Protein AF-A0AAJ2U8U7-F1 (afdb_monomer)

pLDDT: mean 81.34, std 19.99, range [33.59, 98.0]

Sequence (273 aa):
MPSSRASSRRVAPRRAGSPGAAGDEPDFPAWLAGLSDDALVRVCESRPDVATPPPASVDVLASRLRLPASTARALGTLTWPELVVLATAAAVGADSGAVPLGAVSGRLGVDDDEPVFHAALARLRDLTLLWGGGDHVRMAPVTAVAVRSAPVVAPHPGEPAGADLDVAWGGLSAPAVGVLEAIARGRTPVGALGAGASEPVRAAATELAGSGLAEVTGGDDGEVVVPRAHALDRARHGARDEGSSLLHAPAWAAPRAGAAAGGREASSGQWRG

Structure (mmCIF, N/CA/C/O backbone):
data_AF-A0AAJ2U8U7-F1
#
_entry.id   AF-A0AAJ2U8U7-F1
#
loop_
_atom_site.group_PDB
_atom_site.id
_atom_site.type_symbol
_atom_site.label_atom_id
_atom_site.label_alt_id
_atom_site.label_comp_id
_atom_site.label_asym_id
_atom_site.label_entity_id
_atom_site.label_seq_id
_atom_site.pdbx_PDB_ins_code
_atom_site.Cartn_x
_atom_site.Cartn_y
_atom_site.Cartn_z
_atom_site.occupancy
_atom_site.B_iso_or_equiv
_atom_site.auth_seq_id
_atom_site.auth_comp_id
_atom_site.auth_asym_id
_atom_site.auth_atom_id
_atom_site.pdbx_PDB_model_num
ATOM 1 N N . MET A 1 1 ? -86.950 -7.012 21.901 1.00 41.16 1 MET A N 1
ATOM 2 C CA . MET A 1 1 ? -86.318 -7.555 20.678 1.00 41.16 1 MET A CA 1
ATOM 3 C C . MET A 1 1 ? -85.288 -6.537 20.205 1.00 41.16 1 MET A C 1
ATOM 5 O O . MET A 1 1 ? -85.642 -5.365 20.165 1.00 41.16 1 MET A O 1
ATOM 9 N N . PRO A 1 2 ? -84.010 -6.919 20.047 1.00 42.06 2 PRO A N 1
ATOM 10 C CA . PRO A 1 2 ? -82.892 -5.990 20.202 1.00 42.06 2 PRO A CA 1
ATOM 11 C C . PRO A 1 2 ? -82.555 -5.205 18.927 1.00 42.06 2 PRO A C 1
ATOM 13 O O . PRO A 1 2 ? -82.559 -5.745 17.824 1.00 42.06 2 PRO A O 1
ATOM 16 N N . SER A 1 3 ? -82.212 -3.930 19.131 1.00 37.09 3 SER A N 1
ATOM 17 C CA . SER A 1 3 ? -81.638 -3.014 18.145 1.00 37.09 3 SER A CA 1
ATOM 18 C C . SER A 1 3 ? -80.238 -3.446 17.715 1.00 37.09 3 SER A C 1
ATOM 20 O O . SER A 1 3 ? -79.353 -3.661 18.543 1.00 37.09 3 SER A O 1
ATOM 22 N N . SER A 1 4 ? -80.032 -3.484 16.402 1.00 38.50 4 SER A N 1
ATOM 23 C CA . SER A 1 4 ? -78.737 -3.670 15.755 1.00 38.50 4 SER A CA 1
ATOM 24 C C . SER A 1 4 ? -77.897 -2.391 15.873 1.00 38.50 4 SER A C 1
ATOM 26 O O . SER A 1 4 ? -78.300 -1.331 15.393 1.00 38.50 4 SER A O 1
ATOM 28 N N . ARG A 1 5 ? -76.728 -2.470 16.520 1.00 42.19 5 ARG A N 1
ATOM 29 C CA . ARG A 1 5 ? -75.664 -1.458 16.431 1.00 42.19 5 ARG A CA 1
ATOM 30 C C . ARG A 1 5 ? -74.488 -2.067 15.677 1.00 42.19 5 ARG A C 1
ATOM 32 O O . ARG A 1 5 ? -73.899 -3.049 16.119 1.00 42.19 5 ARG A O 1
ATOM 39 N N . ALA A 1 6 ? -74.166 -1.461 14.540 1.00 44.50 6 ALA A N 1
ATOM 40 C CA . ALA A 1 6 ? -72.996 -1.767 13.737 1.00 44.50 6 ALA A CA 1
ATOM 41 C C . ALA A 1 6 ? -71.709 -1.446 14.519 1.00 44.50 6 ALA A C 1
ATOM 43 O O . ALA A 1 6 ? -71.478 -0.302 14.911 1.00 44.50 6 ALA A O 1
ATOM 44 N N . SER A 1 7 ? -70.871 -2.461 14.737 1.00 41.66 7 SER A N 1
ATOM 45 C CA . SER A 1 7 ? -69.516 -2.309 15.273 1.00 41.66 7 SER A CA 1
ATOM 46 C C . SER A 1 7 ? -68.534 -2.089 14.127 1.00 41.66 7 SER A C 1
ATOM 48 O O . SER A 1 7 ? -68.117 -3.030 13.453 1.00 41.66 7 SER A O 1
ATOM 50 N N . SER A 1 8 ? -68.138 -0.837 13.924 1.00 40.91 8 SER A N 1
ATOM 51 C CA . SER A 1 8 ? -67.040 -0.464 13.035 1.00 40.91 8 SER A CA 1
ATOM 52 C C . SER A 1 8 ? -65.709 -0.926 13.641 1.00 40.91 8 SER A C 1
ATOM 54 O O . SER A 1 8 ? -65.181 -0.300 14.561 1.00 40.91 8 SER A O 1
ATOM 56 N N . ARG A 1 9 ? -65.145 -2.031 13.134 1.00 44.38 9 ARG A N 1
ATOM 57 C CA . ARG A 1 9 ? -63.763 -2.442 13.437 1.00 44.38 9 ARG A CA 1
ATOM 58 C C . ARG A 1 9 ? -62.797 -1.452 12.790 1.00 44.38 9 ARG A C 1
ATOM 60 O O . ARG A 1 9 ? -62.593 -1.461 11.580 1.00 44.38 9 ARG A O 1
ATOM 67 N N . ARG A 1 10 ? -62.198 -0.597 13.614 1.00 41.62 10 ARG A N 1
ATOM 68 C CA . ARG A 1 10 ? -61.100 0.289 13.229 1.00 41.62 10 ARG A CA 1
ATOM 69 C C . ARG A 1 10 ? -59.841 -0.576 13.067 1.00 41.62 10 ARG A C 1
ATOM 71 O O . ARG A 1 10 ? -59.311 -1.083 14.051 1.00 41.62 10 ARG A O 1
ATOM 78 N N . VAL A 1 11 ? -59.412 -0.805 11.828 1.00 45.72 11 VAL A N 1
ATOM 79 C CA . VAL A 1 11 ? -58.135 -1.463 11.515 1.00 45.72 11 VAL A CA 1
ATOM 80 C C . VAL A 1 11 ? -57.019 -0.486 11.881 1.00 45.72 11 VAL A C 1
ATOM 82 O O . VAL A 1 11 ? -56.932 0.601 11.314 1.00 45.72 11 VAL A O 1
ATOM 85 N N . ALA A 1 12 ? -56.206 -0.843 12.874 1.00 47.97 12 ALA A N 1
ATOM 86 C CA . ALA A 1 12 ? -55.001 -0.095 13.206 1.00 47.97 12 ALA A CA 1
ATOM 87 C C . ALA A 1 12 ? -53.989 -0.218 12.052 1.00 47.97 12 ALA A C 1
ATOM 89 O O . ALA A 1 12 ? -53.862 -1.306 11.479 1.00 47.97 12 ALA A O 1
ATOM 90 N N . PRO A 1 13 ? -53.249 0.848 11.700 1.00 40.72 13 PRO A N 1
ATOM 91 C CA . PRO A 1 13 ? -52.176 0.717 10.732 1.00 40.72 13 PRO A CA 1
ATOM 92 C C . PRO A 1 13 ? -51.114 -0.228 11.303 1.00 40.72 13 PRO A C 1
ATOM 94 O O . PRO A 1 13 ? -50.634 -0.048 12.426 1.00 40.72 13 PRO A O 1
ATOM 97 N N . ARG A 1 14 ? -50.757 -1.254 10.523 1.00 39.59 14 ARG A N 1
ATOM 98 C CA . ARG A 1 14 ? -49.550 -2.054 10.748 1.00 39.59 14 ARG A CA 1
ATOM 99 C C . ARG A 1 14 ? -48.385 -1.078 10.889 1.00 39.59 14 ARG A C 1
ATOM 101 O O . ARG A 1 14 ? -48.116 -0.328 9.953 1.00 39.59 14 ARG A O 1
ATOM 108 N N . ARG A 1 15 ? -47.712 -1.079 12.046 1.00 37.38 15 ARG A N 1
ATOM 109 C CA . ARG A 1 15 ? -46.398 -0.443 12.178 1.00 37.38 15 ARG A CA 1
ATOM 110 C C . ARG A 1 15 ? -45.531 -0.998 11.053 1.00 37.38 15 ARG A C 1
ATOM 112 O O . ARG A 1 15 ? -45.281 -2.202 11.016 1.00 37.38 15 ARG A O 1
ATOM 119 N N . ALA A 1 16 ? -45.139 -0.125 10.130 1.00 42.09 16 ALA A N 1
ATOM 120 C CA . ALA A 1 16 ? -44.023 -0.389 9.247 1.00 42.09 16 ALA A CA 1
ATOM 121 C C . ALA A 1 16 ? -42.854 -0.814 10.141 1.00 42.09 16 ALA A C 1
ATOM 123 O O . ALA A 1 16 ? -42.562 -0.137 11.131 1.00 42.09 16 ALA A O 1
ATOM 124 N N . GLY A 1 17 ? -42.277 -1.981 9.853 1.00 34.31 17 GLY A N 1
ATOM 125 C CA . GLY A 1 17 ? -41.053 -2.415 10.507 1.00 34.31 17 GLY A CA 1
ATOM 126 C C . GLY A 1 17 ? -40.034 -1.292 10.396 1.00 34.31 17 GLY A C 1
ATOM 127 O O . GLY A 1 17 ? -39.900 -0.686 9.330 1.00 34.31 17 GLY A O 1
ATOM 128 N N . SER A 1 18 ? -39.389 -0.975 11.516 1.00 39.84 18 SER A N 1
ATOM 129 C CA . SER A 1 18 ? -38.278 -0.037 11.543 1.00 39.84 18 SER A CA 1
ATOM 130 C C . SER A 1 18 ? -37.305 -0.400 10.419 1.00 39.84 18 SER A C 1
ATOM 132 O O . SER A 1 18 ? -36.988 -1.585 1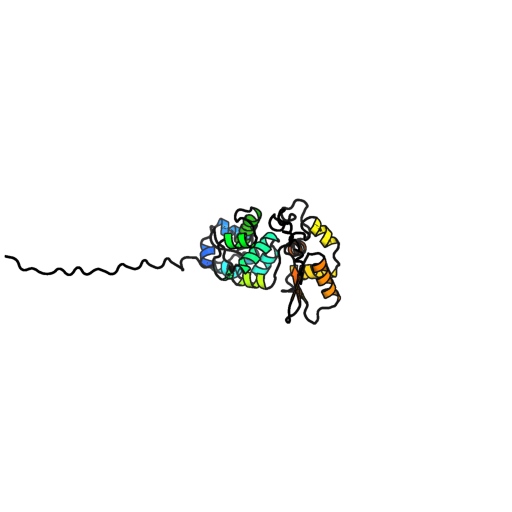0.278 1.00 39.84 18 SER A O 1
ATOM 134 N N . PRO A 1 19 ? -36.843 0.566 9.609 1.00 43.50 19 PRO A N 1
ATOM 135 C CA . PRO A 1 19 ? -35.742 0.302 8.701 1.00 43.50 19 PRO A CA 1
ATOM 136 C C . PRO A 1 19 ? -34.576 -0.196 9.559 1.00 43.50 19 PRO A C 1
ATOM 138 O O . PRO A 1 19 ? -34.196 0.464 10.528 1.00 43.50 19 PRO A O 1
ATOM 141 N N . GLY A 1 20 ? -34.090 -1.405 9.269 1.00 37.06 20 GLY A N 1
ATOM 142 C CA . GLY A 1 20 ? -32.914 -1.965 9.926 1.00 37.06 20 GLY A CA 1
ATOM 143 C C . GLY A 1 20 ? -31.772 -0.954 9.869 1.00 37.06 20 GLY A C 1
ATOM 144 O O . GLY A 1 20 ? -31.579 -0.292 8.849 1.00 37.06 20 GLY A O 1
ATOM 145 N N . ALA A 1 21 ? -31.093 -0.787 11.000 1.00 44.19 21 ALA A N 1
ATOM 146 C CA . ALA A 1 21 ? -30.094 0.236 11.249 1.00 44.19 21 ALA A CA 1
ATOM 147 C C . ALA A 1 21 ? -29.009 0.275 10.159 1.00 44.19 21 ALA A C 1
ATOM 149 O O . ALA A 1 21 ? -28.090 -0.534 10.145 1.00 44.19 21 ALA A O 1
ATOM 150 N N . ALA A 1 22 ? -29.064 1.289 9.301 1.00 42.19 22 ALA A N 1
ATOM 151 C CA . ALA A 1 22 ? -27.931 1.731 8.490 1.00 42.19 22 ALA A CA 1
ATOM 152 C C . ALA A 1 22 ? -26.947 2.591 9.323 1.00 42.19 22 ALA A C 1
ATOM 154 O O . ALA A 1 22 ? -26.365 3.540 8.807 1.00 42.19 22 ALA A O 1
ATOM 155 N N . GLY A 1 23 ? -26.816 2.320 10.630 1.00 47.16 23 GLY A N 1
ATOM 156 C CA . GLY A 1 23 ? -26.171 3.230 11.584 1.00 47.16 23 GLY A CA 1
ATOM 157 C C . GLY A 1 23 ? -25.549 2.585 12.823 1.00 47.16 23 GLY A C 1
ATOM 158 O O . GLY A 1 23 ? -25.313 3.306 13.782 1.00 47.16 23 GLY A O 1
ATOM 159 N N . ASP A 1 24 ? -25.297 1.273 12.819 1.00 57.50 24 ASP A N 1
ATOM 160 C CA . ASP A 1 24 ? -24.771 0.549 13.995 1.00 57.50 24 ASP A CA 1
ATOM 161 C C . ASP A 1 24 ? -23.303 0.118 13.851 1.00 57.50 24 ASP A C 1
ATOM 163 O O . ASP A 1 24 ? -22.769 -0.612 14.684 1.00 57.50 24 ASP A O 1
ATOM 167 N N . GLU A 1 25 ? -22.633 0.546 12.781 1.00 68.94 25 GLU A N 1
ATOM 168 C CA . GLU A 1 25 ? -21.239 0.178 12.562 1.00 68.94 25 GLU A CA 1
ATOM 169 C C . GLU A 1 25 ? -20.311 1.234 13.173 1.00 68.94 25 GLU A C 1
ATOM 171 O O . GLU A 1 25 ? -20.473 2.424 12.874 1.00 68.94 25 GLU A O 1
ATOM 176 N N . PRO A 1 26 ? -19.368 0.834 14.047 1.00 81.25 26 PRO A N 1
ATOM 177 C CA . PRO A 1 26 ? -18.567 1.779 14.808 1.00 81.25 26 PRO A CA 1
ATOM 178 C C . PRO A 1 26 ? -17.719 2.657 13.887 1.00 81.25 26 PRO A C 1
ATOM 180 O O . PRO A 1 26 ? -17.209 2.208 12.858 1.00 81.25 26 PRO A O 1
ATOM 183 N N . ASP A 1 27 ? -17.524 3.914 14.279 1.00 90.06 27 ASP A N 1
ATOM 184 C CA . ASP A 1 27 ? -16.468 4.730 13.694 1.00 90.06 27 ASP A CA 1
ATOM 185 C C . ASP A 1 27 ? -15.084 4.215 14.136 1.00 90.06 27 ASP A C 1
ATOM 187 O O . ASP A 1 27 ? -14.960 3.321 14.974 1.00 90.06 27 ASP A O 1
ATOM 191 N N . PHE A 1 28 ? -14.008 4.739 13.544 1.00 94.44 28 PHE A N 1
ATOM 192 C CA . PHE A 1 28 ? -12.669 4.204 13.806 1.00 94.44 28 PHE A CA 1
ATOM 193 C C . PHE A 1 28 ? -12.262 4.258 15.296 1.00 94.44 28 PHE A C 1
ATOM 195 O O . PHE A 1 28 ? -11.730 3.259 15.779 1.00 94.44 28 PHE A O 1
ATOM 202 N N . PRO A 1 29 ? -12.465 5.365 16.049 1.00 94.94 29 PRO A N 1
ATOM 203 C CA . PRO A 1 29 ? -12.200 5.377 17.490 1.00 94.94 29 PRO A CA 1
ATOM 204 C C . PRO A 1 29 ? -13.018 4.341 18.268 1.00 94.94 29 PRO A C 1
ATOM 206 O O . PRO A 1 29 ? -12.441 3.632 19.089 1.00 94.94 29 PRO A O 1
ATOM 209 N N . ALA A 1 30 ? -14.320 4.204 17.987 1.00 94.31 30 ALA A N 1
ATOM 210 C CA . ALA A 1 30 ? -15.163 3.214 18.653 1.00 94.31 30 ALA A CA 1
ATOM 211 C C . ALA A 1 30 ? -14.739 1.773 18.321 1.00 94.31 30 ALA A C 1
ATOM 213 O O . ALA A 1 30 ? -14.698 0.926 19.211 1.00 94.31 30 ALA A O 1
ATOM 214 N N . TRP A 1 31 ? -14.359 1.499 17.068 1.00 95.00 31 TRP A N 1
ATOM 215 C CA . TRP A 1 31 ? -13.807 0.204 16.658 1.00 95.00 31 TRP A CA 1
ATOM 216 C C . TRP A 1 31 ? -12.508 -0.103 17.405 1.00 95.00 31 TRP A C 1
ATOM 218 O O . TRP A 1 31 ? -12.352 -1.198 17.939 1.00 95.00 31 TRP A O 1
ATOM 228 N N . LEU A 1 32 ? -11.604 0.878 17.494 1.00 96.25 32 LEU A N 1
ATOM 229 C CA . LEU A 1 32 ? -10.332 0.724 18.194 1.00 96.25 32 LEU A CA 1
ATOM 230 C C . LEU A 1 32 ? -10.546 0.480 19.695 1.00 96.25 32 LEU A C 1
ATOM 232 O O . LEU A 1 32 ? -9.883 -0.371 20.274 1.00 96.25 32 LEU A O 1
ATOM 236 N N . ALA A 1 33 ? -11.498 1.183 20.315 1.00 95.94 33 ALA A N 1
ATOM 237 C CA . ALA A 1 33 ? -11.865 0.999 21.720 1.00 95.94 33 ALA A CA 1
ATOM 238 C C . ALA A 1 33 ? -12.535 -0.357 22.002 1.00 95.94 33 ALA A C 1
ATOM 240 O O . ALA A 1 33 ? -12.521 -0.814 23.141 1.00 95.94 33 ALA A O 1
ATOM 241 N N . GLY A 1 34 ? -13.118 -0.990 20.981 1.00 94.62 34 GLY A N 1
ATOM 242 C CA . GLY A 1 34 ? -13.703 -2.327 21.067 1.00 94.62 34 GLY A CA 1
ATOM 243 C C . GLY A 1 34 ? -12.704 -3.475 20.889 1.00 94.62 34 GLY A C 1
ATOM 244 O O . GLY A 1 34 ? -13.096 -4.635 21.026 1.00 94.62 34 GLY A O 1
ATOM 245 N N . LEU A 1 35 ? -11.437 -3.192 20.568 1.00 95.44 35 LEU A N 1
ATOM 246 C CA . LEU A 1 35 ? -10.397 -4.216 20.476 1.00 95.44 35 LEU A CA 1
ATOM 247 C C . LEU A 1 35 ? -10.041 -4.771 21.861 1.00 95.44 35 LEU A C 1
ATOM 249 O O . LEU A 1 35 ? -10.115 -4.070 22.866 1.00 95.44 35 LEU A O 1
ATOM 253 N N . SER A 1 36 ? -9.607 -6.033 21.909 1.00 95.62 36 SER A N 1
ATOM 254 C CA . SER A 1 36 ? -9.039 -6.601 23.134 1.00 95.62 36 SER A CA 1
ATOM 255 C C . SER A 1 36 ? -7.701 -5.946 23.485 1.00 95.62 36 SER A C 1
ATOM 257 O O . SER A 1 36 ? -6.995 -5.452 22.603 1.00 95.62 36 SER A O 1
ATOM 259 N N . ASP A 1 37 ? -7.306 -6.022 24.757 1.00 95.94 37 ASP A N 1
ATOM 260 C CA . ASP A 1 37 ? -6.008 -5.519 25.223 1.00 95.94 37 ASP A CA 1
ATOM 261 C C . ASP A 1 37 ? -4.845 -6.105 24.407 1.00 95.94 37 ASP A C 1
ATOM 263 O O . ASP A 1 37 ? -3.990 -5.361 23.932 1.00 95.94 37 ASP A O 1
ATOM 267 N N . ASP A 1 38 ? -4.861 -7.414 24.131 1.00 96.44 38 ASP A N 1
ATOM 268 C CA . ASP A 1 38 ? -3.847 -8.066 23.291 1.00 96.44 38 ASP A CA 1
ATOM 269 C C . ASP A 1 38 ? -3.805 -7.492 21.867 1.00 96.44 38 ASP A C 1
ATOM 271 O O . ASP A 1 38 ? -2.738 -7.373 21.265 1.00 96.44 38 ASP A O 1
ATOM 275 N N . ALA A 1 39 ? -4.962 -7.144 21.297 1.00 95.12 39 ALA A N 1
ATOM 276 C CA . ALA A 1 39 ? -5.025 -6.525 19.978 1.00 95.12 39 ALA A CA 1
ATOM 277 C C . ALA A 1 39 ? -4.492 -5.084 20.009 1.00 95.12 39 ALA A C 1
ATOM 279 O O . ALA A 1 39 ? -3.749 -4.695 19.110 1.00 95.12 39 ALA A O 1
ATOM 280 N N . LEU A 1 40 ? -4.791 -4.313 21.057 1.00 95.88 40 LEU A N 1
ATOM 281 C CA . LEU A 1 40 ? -4.234 -2.971 21.251 1.00 95.88 40 LEU A CA 1
ATOM 282 C C . LEU A 1 40 ? -2.714 -2.993 21.465 1.00 95.88 40 LEU A C 1
ATOM 284 O O . LEU A 1 40 ? -2.011 -2.125 20.940 1.00 95.88 40 LEU A O 1
ATOM 288 N N . VAL A 1 41 ? -2.196 -3.997 22.179 1.00 95.25 41 VAL A N 1
ATOM 289 C CA . VAL A 1 41 ? -0.753 -4.232 22.319 1.00 95.25 41 VAL A CA 1
ATOM 290 C C . VAL A 1 41 ? -0.131 -4.510 20.954 1.00 95.25 41 VAL A C 1
ATOM 292 O O . VAL A 1 41 ? 0.811 -3.813 20.582 1.00 95.25 41 VAL A O 1
ATOM 295 N N . ARG A 1 42 ? -0.704 -5.421 20.151 1.00 95.81 42 ARG A N 1
ATOM 296 C CA . ARG A 1 42 ? -0.209 -5.700 18.788 1.00 95.81 42 ARG A CA 1
ATOM 297 C C . ARG A 1 42 ? -0.198 -4.466 17.889 1.00 95.81 42 ARG A C 1
ATOM 299 O O . ARG A 1 42 ? 0.744 -4.290 17.114 1.00 95.81 42 ARG A O 1
ATOM 306 N N . VAL A 1 43 ? -1.204 -3.594 18.001 1.00 96.12 43 VAL A N 1
ATOM 307 C CA . VAL A 1 43 ? -1.226 -2.304 17.290 1.00 96.12 43 VAL A CA 1
ATOM 308 C C . VAL A 1 43 ? -0.056 -1.425 17.735 1.00 96.12 43 VAL A C 1
ATOM 310 O O . VAL A 1 43 ? 0.664 -0.899 16.888 1.00 96.12 43 VAL A O 1
ATOM 313 N N . CYS A 1 44 ? 0.176 -1.285 19.043 1.00 95.69 44 CYS A N 1
ATOM 314 C CA . CYS A 1 44 ? 1.284 -0.488 19.577 1.00 95.69 44 CYS A CA 1
ATOM 315 C C . CYS A 1 44 ? 2.662 -1.043 19.177 1.00 95.69 44 CYS A C 1
ATOM 317 O O . CYS A 1 44 ? 3.547 -0.266 18.820 1.00 95.69 44 CYS A O 1
ATOM 319 N N . GLU A 1 45 ? 2.838 -2.365 19.190 1.00 95.69 45 GLU A N 1
ATOM 320 C CA . GLU A 1 45 ? 4.070 -3.038 18.756 1.00 95.69 45 GLU A CA 1
ATOM 321 C C . GLU A 1 45 ? 4.305 -2.883 17.250 1.00 95.69 45 GLU A C 1
ATOM 323 O O . GLU A 1 45 ? 5.426 -2.631 16.808 1.00 95.69 45 GLU A O 1
ATOM 328 N N . SER A 1 46 ? 3.239 -2.977 16.451 1.00 96.44 46 SER A N 1
ATOM 329 C CA . SER A 1 46 ? 3.302 -2.808 14.997 1.00 96.44 46 SER A CA 1
ATOM 330 C C . SER A 1 46 ? 3.493 -1.352 14.570 1.00 96.44 46 SER A C 1
ATOM 332 O O . SER A 1 46 ? 3.989 -1.095 13.470 1.00 96.44 46 SER A O 1
ATOM 334 N N . ARG A 1 47 ? 3.092 -0.394 15.413 1.00 96.62 47 ARG A N 1
ATOM 335 C CA . ARG A 1 47 ? 3.146 1.054 15.160 1.00 96.62 47 ARG A CA 1
ATOM 336 C C . ARG A 1 47 ? 3.871 1.775 16.311 1.00 96.62 47 ARG A C 1
ATOM 338 O O . ARG A 1 47 ? 3.275 2.605 17.006 1.00 96.62 47 ARG A O 1
ATOM 345 N N . PRO A 1 48 ? 5.180 1.524 16.511 1.00 95.69 48 PRO A N 1
ATOM 346 C CA . PRO A 1 48 ? 5.936 2.115 17.622 1.00 95.69 48 PRO A CA 1
ATOM 347 C C . PRO A 1 48 ? 5.977 3.650 17.563 1.00 95.69 48 PRO A C 1
ATOM 349 O O . PRO A 1 48 ? 6.132 4.325 18.583 1.00 95.69 48 PRO A O 1
ATOM 352 N N . ASP A 1 49 ? 5.788 4.214 16.368 1.00 96.88 49 ASP A N 1
ATOM 353 C CA . ASP A 1 49 ? 5.769 5.647 16.111 1.00 96.88 49 ASP A CA 1
ATOM 354 C C . ASP A 1 49 ? 4.526 6.368 16.661 1.00 96.88 49 ASP A C 1
ATOM 356 O O . ASP A 1 49 ? 4.566 7.586 16.835 1.00 96.88 49 ASP A O 1
ATOM 360 N N . VAL A 1 50 ? 3.440 5.644 16.961 1.00 96.50 50 VAL A N 1
ATOM 361 C CA . VAL A 1 50 ? 2.264 6.202 17.658 1.00 96.50 50 VAL A CA 1
ATOM 362 C C . VAL A 1 50 ? 2.230 5.851 19.139 1.00 96.50 50 VAL A C 1
ATOM 364 O O . VAL A 1 50 ? 1.544 6.530 19.910 1.00 96.50 50 VAL A O 1
ATOM 367 N N . ALA A 1 51 ? 2.975 4.816 19.531 1.00 94.69 51 ALA A N 1
ATOM 368 C CA . ALA A 1 51 ? 3.073 4.330 20.900 1.00 94.69 51 ALA A CA 1
ATOM 369 C C . ALA A 1 51 ? 4.057 5.144 21.759 1.00 94.69 51 ALA A C 1
ATOM 371 O O . ALA A 1 51 ? 4.008 5.050 22.982 1.00 94.69 51 ALA A O 1
ATOM 372 N N . THR A 1 52 ? 4.924 5.962 21.144 1.00 92.69 52 THR A N 1
ATOM 373 C CA . THR A 1 52 ? 5.961 6.731 21.853 1.00 92.69 52 THR A CA 1
ATOM 374 C C . THR A 1 52 ? 5.779 8.246 21.679 1.00 92.69 52 THR A C 1
ATOM 376 O O . THR A 1 52 ? 5.848 8.733 20.550 1.00 92.69 52 THR A O 1
ATOM 379 N N . PRO A 1 53 ? 5.596 9.025 22.767 1.00 93.19 53 PRO A N 1
ATOM 380 C CA . PRO A 1 53 ? 5.356 8.580 24.150 1.00 93.19 53 PRO A CA 1
ATOM 381 C C . PRO A 1 53 ? 4.006 7.849 24.284 1.00 93.19 53 PRO A C 1
ATOM 383 O O . PRO A 1 53 ? 3.157 8.052 23.413 1.00 93.19 53 PRO A O 1
ATOM 386 N N . PRO A 1 54 ? 3.754 7.072 25.357 1.00 94.00 54 PRO A N 1
ATOM 387 C CA . PRO A 1 54 ? 2.485 6.363 25.538 1.00 94.00 54 PRO A CA 1
ATOM 388 C C . PRO A 1 54 ? 1.262 7.274 25.331 1.00 94.00 54 PRO A C 1
ATOM 390 O O . PRO A 1 54 ? 1.249 8.406 25.833 1.00 94.00 54 PRO A O 1
ATOM 393 N N . PRO A 1 55 ? 0.251 6.852 24.550 1.00 95.12 55 PRO A N 1
ATOM 394 C CA . PRO A 1 55 ? -0.954 7.647 24.349 1.00 95.12 55 PRO A CA 1
ATOM 395 C C . PRO A 1 55 ? -1.768 7.718 25.649 1.00 95.12 55 PRO A C 1
ATOM 397 O O . PRO A 1 55 ? -1.944 6.719 26.338 1.00 95.12 55 PRO A O 1
ATOM 400 N N . ALA A 1 56 ? -2.294 8.901 25.972 1.00 95.81 56 ALA A N 1
ATOM 401 C CA . ALA A 1 56 ? -3.078 9.113 27.193 1.00 95.81 56 ALA A CA 1
ATOM 402 C C . ALA A 1 56 ? -4.486 8.483 27.140 1.00 95.81 56 ALA A C 1
ATOM 404 O O . ALA A 1 56 ? -5.134 8.340 28.173 1.00 95.81 56 ALA A O 1
ATOM 405 N N . SER A 1 57 ? -4.973 8.139 25.944 1.00 96.12 57 SER A N 1
ATOM 406 C CA . SER A 1 57 ? -6.261 7.479 25.718 1.00 96.12 57 SER A CA 1
ATOM 407 C C . SER A 1 57 ? -6.300 6.790 24.348 1.00 96.12 57 SER A C 1
ATOM 409 O O . SER A 1 57 ? -5.462 7.061 23.478 1.00 96.12 57 SER A O 1
ATOM 411 N N . VAL A 1 58 ? -7.312 5.943 24.126 1.00 96.00 58 VAL A N 1
ATOM 412 C CA . VAL A 1 58 ? -7.582 5.324 22.817 1.00 96.00 58 VAL A CA 1
ATOM 413 C C . VAL A 1 58 ? -7.876 6.382 21.748 1.00 96.00 58 VAL A C 1
ATOM 415 O O . VAL A 1 58 ? -7.415 6.240 20.621 1.00 96.00 58 VAL A O 1
ATOM 418 N N . ASP A 1 59 ? -8.535 7.493 22.085 1.00 96.44 59 ASP A N 1
ATOM 419 C CA . ASP A 1 59 ? -8.767 8.596 21.138 1.00 96.44 59 ASP A CA 1
ATOM 420 C C . ASP A 1 59 ? -7.467 9.262 20.672 1.00 96.44 59 ASP A C 1
ATOM 422 O O . ASP A 1 59 ? -7.315 9.615 19.495 1.00 96.44 59 ASP A O 1
ATOM 426 N N . VAL A 1 60 ? -6.498 9.412 21.583 1.00 97.75 60 VAL A N 1
ATOM 427 C CA . VAL A 1 60 ? -5.161 9.921 21.249 1.00 97.75 60 VAL A CA 1
ATOM 428 C C . VAL A 1 60 ? -4.439 8.935 20.335 1.00 97.75 60 VAL A C 1
ATOM 430 O O . VAL A 1 60 ? -3.868 9.355 19.326 1.00 97.75 60 VAL A O 1
ATOM 433 N N . LEU A 1 61 ? -4.496 7.634 20.638 1.00 97.88 61 LEU A N 1
ATOM 434 C CA . LEU A 1 61 ? -3.944 6.590 19.773 1.00 97.88 61 LEU A CA 1
ATOM 435 C C . LEU A 1 61 ? -4.593 6.630 18.382 1.00 97.88 61 LEU A C 1
ATOM 437 O O . LEU A 1 61 ? -3.889 6.709 17.376 1.00 97.88 61 LEU A O 1
ATOM 441 N N . ALA A 1 62 ? -5.923 6.676 18.320 1.00 97.44 62 ALA A N 1
ATOM 442 C CA . ALA A 1 62 ? -6.687 6.717 17.082 1.00 97.44 62 ALA A CA 1
ATOM 443 C C . ALA A 1 62 ? -6.329 7.937 16.222 1.00 97.44 62 ALA A C 1
ATOM 445 O O . ALA A 1 62 ? -6.187 7.835 15.003 1.00 97.44 62 ALA A O 1
ATOM 446 N N . SER A 1 63 ? -6.141 9.092 16.861 1.00 97.19 63 SER A N 1
ATOM 447 C CA . SER A 1 63 ? -5.717 10.321 16.190 1.00 97.19 63 SER A CA 1
ATOM 448 C C . SER A 1 63 ? -4.304 10.199 15.617 1.00 97.19 63 SER A C 1
ATOM 450 O O . SER A 1 63 ? -4.074 10.597 14.476 1.00 97.19 63 SER A O 1
ATOM 452 N N . ARG A 1 64 ? -3.367 9.601 16.366 1.00 97.81 64 ARG A N 1
ATOM 453 C CA . ARG A 1 64 ? -1.981 9.386 15.917 1.00 97.81 64 ARG A CA 1
ATOM 454 C C . ARG A 1 64 ? -1.880 8.386 14.767 1.00 97.81 64 ARG A C 1
ATOM 456 O O . ARG A 1 64 ? -1.147 8.646 13.815 1.00 97.81 64 ARG A O 1
ATOM 463 N N . LEU A 1 65 ? -2.640 7.291 14.820 1.00 97.56 65 LEU A N 1
ATOM 464 C CA . LEU A 1 65 ? -2.688 6.275 13.759 1.00 97.56 65 LEU A CA 1
ATOM 465 C C . LEU A 1 65 ? -3.096 6.868 12.406 1.00 97.56 65 LEU A C 1
ATOM 467 O O . LEU A 1 65 ? -2.576 6.444 11.372 1.00 97.56 65 LEU A O 1
ATOM 471 N N . ARG A 1 66 ? -3.964 7.888 12.426 1.00 96.12 66 ARG A N 1
ATOM 472 C CA . ARG A 1 66 ? -4.447 8.612 11.241 1.00 96.12 66 ARG A CA 1
ATOM 473 C C . ARG A 1 66 ? -3.584 9.813 10.835 1.00 96.12 66 ARG A C 1
ATOM 475 O O . ARG A 1 66 ? -3.982 10.576 9.957 1.00 96.12 66 ARG A O 1
ATOM 482 N N . LEU A 1 67 ? -2.412 10.016 11.438 1.00 97.06 67 LEU A N 1
ATOM 483 C CA . LEU A 1 67 ? -1.496 11.057 10.972 1.00 97.06 67 LEU A CA 1
ATOM 484 C C . LEU A 1 67 ? -0.883 10.655 9.620 1.00 97.06 67 LEU A C 1
ATOM 486 O O . LEU A 1 67 ? -0.450 9.506 9.477 1.00 97.06 67 LEU A O 1
ATOM 490 N N . PRO A 1 68 ? -0.743 11.589 8.657 1.00 95.31 68 PRO A N 1
ATOM 491 C CA . PRO A 1 68 ? -0.121 11.297 7.366 1.00 95.31 68 PRO A CA 1
ATOM 492 C C . PRO A 1 68 ? 1.284 10.699 7.496 1.00 95.31 68 PRO A C 1
ATOM 494 O O . PRO A 1 68 ? 1.586 9.692 6.866 1.00 95.31 68 PRO A O 1
ATOM 497 N N . ALA A 1 69 ? 2.124 11.253 8.377 1.00 93.94 69 ALA A N 1
ATOM 498 C CA . ALA A 1 69 ? 3.480 10.749 8.601 1.00 93.94 69 ALA A CA 1
ATOM 499 C C . ALA A 1 69 ? 3.495 9.323 9.173 1.00 93.94 69 ALA A C 1
ATOM 501 O O . ALA A 1 69 ? 4.332 8.511 8.789 1.00 93.94 69 ALA A O 1
ATOM 502 N N . SER A 1 70 ? 2.562 9.008 10.074 1.00 96.12 70 SER A N 1
ATOM 503 C CA . SER A 1 70 ? 2.466 7.672 10.664 1.00 96.12 70 SER A CA 1
ATOM 504 C C . SER A 1 70 ? 1.955 6.648 9.649 1.00 96.12 70 SER A C 1
ATOM 506 O O . SER A 1 70 ? 2.511 5.560 9.513 1.00 96.12 70 SER A O 1
ATOM 508 N N . THR A 1 71 ? 0.956 7.044 8.860 1.00 96.06 71 THR A N 1
ATOM 509 C CA . THR A 1 71 ? 0.441 6.261 7.730 1.00 96.06 71 THR A CA 1
ATOM 510 C C . THR A 1 71 ? 1.549 5.973 6.717 1.00 96.06 71 THR A C 1
ATOM 512 O O . THR A 1 71 ? 1.743 4.824 6.338 1.00 96.06 71 THR A O 1
ATOM 515 N N . ALA A 1 72 ? 2.335 6.983 6.336 1.00 92.62 72 ALA A N 1
ATOM 516 C CA . ALA A 1 72 ? 3.449 6.825 5.403 1.00 92.62 72 ALA A CA 1
ATOM 517 C C . ALA A 1 72 ? 4.519 5.848 5.919 1.00 92.62 72 ALA A C 1
ATOM 519 O O . ALA A 1 72 ? 5.006 5.019 5.152 1.00 92.62 72 ALA A O 1
ATOM 520 N N . ARG A 1 73 ? 4.854 5.891 7.219 1.00 93.62 73 ARG A N 1
ATOM 521 C CA . ARG A 1 73 ? 5.779 4.916 7.825 1.00 93.62 73 ARG A CA 1
ATOM 522 C C . ARG A 1 73 ? 5.242 3.494 7.730 1.00 93.62 73 ARG A C 1
ATOM 524 O O . ARG A 1 73 ? 5.977 2.614 7.303 1.00 93.62 73 ARG A O 1
ATOM 531 N N . ALA A 1 74 ? 3.974 3.281 8.079 1.00 96.06 74 ALA A N 1
ATOM 532 C CA . ALA A 1 74 ? 3.348 1.965 7.983 1.00 96.06 74 ALA A CA 1
ATOM 533 C C . ALA A 1 74 ? 3.279 1.460 6.536 1.00 96.06 74 ALA A C 1
ATOM 535 O O . ALA A 1 74 ? 3.587 0.306 6.280 1.00 96.06 74 ALA A O 1
ATOM 536 N N . LEU A 1 75 ? 2.957 2.326 5.572 1.00 94.38 75 LEU A N 1
ATOM 537 C CA . LEU A 1 75 ? 2.997 1.976 4.150 1.00 94.38 75 LEU A CA 1
ATOM 538 C C . LEU A 1 75 ? 4.398 1.566 3.685 1.00 94.38 75 LEU A C 1
ATOM 540 O O . LEU A 1 75 ? 4.523 0.699 2.824 1.00 94.38 75 LEU A O 1
ATOM 544 N N . GLY A 1 76 ? 5.443 2.187 4.236 1.00 91.81 76 GLY A N 1
ATOM 545 C CA . GLY A 1 76 ? 6.837 1.879 3.927 1.00 91.81 76 GLY A CA 1
ATOM 546 C C . GLY A 1 76 ? 7.300 0.507 4.420 1.00 91.81 76 GLY A C 1
ATOM 547 O O . GLY A 1 76 ? 8.253 -0.029 3.862 1.00 91.81 76 GLY A O 1
ATOM 548 N N . THR A 1 77 ? 6.627 -0.083 5.416 1.00 92.62 77 THR A N 1
ATOM 549 C CA . THR A 1 77 ? 6.954 -1.431 5.913 1.00 92.62 77 THR A CA 1
ATOM 550 C C . THR A 1 77 ? 6.253 -2.541 5.142 1.00 92.62 77 THR A C 1
ATOM 552 O O . THR A 1 77 ? 6.615 -3.704 5.315 1.00 92.62 77 THR A O 1
ATOM 555 N N . LEU A 1 78 ? 5.280 -2.192 4.294 1.00 93.88 78 LEU A N 1
ATOM 556 C CA . LEU A 1 78 ? 4.459 -3.180 3.616 1.00 93.88 78 LEU A CA 1
ATOM 557 C C . LEU A 1 78 ? 5.258 -4.011 2.627 1.00 93.88 78 LEU A C 1
ATOM 559 O O . LEU A 1 78 ? 6.107 -3.493 1.888 1.00 93.88 78 LEU A O 1
ATOM 563 N N . THR A 1 79 ? 4.909 -5.290 2.604 1.00 91.69 79 THR A N 1
ATOM 564 C CA . THR A 1 79 ? 5.305 -6.222 1.559 1.00 91.69 79 THR A CA 1
ATOM 565 C C . THR A 1 79 ? 4.418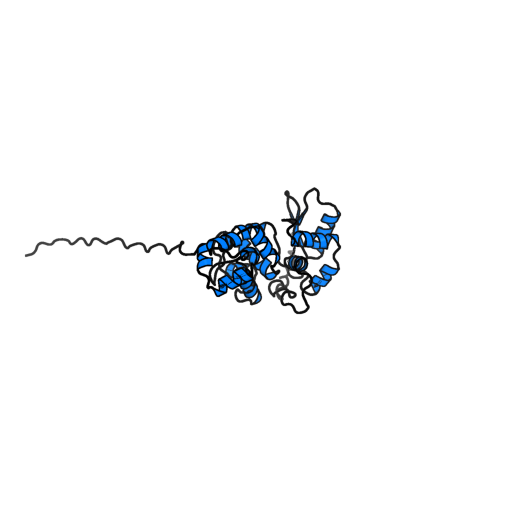 -6.044 0.334 1.00 91.69 79 THR A C 1
ATOM 567 O O . THR A 1 79 ? 3.362 -5.405 0.380 1.00 91.69 79 THR A O 1
ATOM 570 N N . TRP A 1 80 ? 4.819 -6.595 -0.805 1.00 91.19 80 TRP A N 1
ATOM 571 C CA . TRP A 1 80 ? 4.045 -6.385 -2.019 1.00 91.19 80 TRP A CA 1
ATOM 572 C C . TRP A 1 80 ? 2.643 -7.034 -2.031 1.00 91.19 80 TRP A C 1
ATOM 574 O O . TRP A 1 80 ? 1.743 -6.391 -2.580 1.00 91.19 80 TRP A O 1
ATOM 584 N N . PRO A 1 81 ? 2.370 -8.212 -1.417 1.00 91.12 81 PRO A N 1
ATOM 585 C CA . PRO A 1 81 ? 0.999 -8.712 -1.318 1.00 91.12 81 PRO A CA 1
ATOM 586 C C . PRO A 1 81 ? 0.120 -7.774 -0.485 1.00 91.12 81 PRO A C 1
ATOM 588 O O . PRO A 1 81 ? -1.003 -7.468 -0.877 1.00 91.12 81 PRO A O 1
ATOM 591 N N . GLU A 1 82 ? 0.653 -7.243 0.620 1.00 94.50 82 GLU A N 1
ATOM 592 C CA . GLU A 1 82 ? -0.036 -6.255 1.459 1.00 94.50 82 GLU A CA 1
ATOM 593 C C . GLU A 1 82 ? -0.329 -4.965 0.690 1.00 94.50 82 GLU A C 1
ATOM 595 O O . GLU A 1 82 ? -1.440 -4.442 0.763 1.00 94.50 82 GLU A O 1
ATOM 600 N N . LEU A 1 83 ? 0.637 -4.471 -0.092 1.00 93.88 83 LEU A N 1
ATOM 601 C CA . LEU A 1 83 ? 0.452 -3.299 -0.947 1.00 93.88 83 LEU A CA 1
ATOM 602 C C . LEU A 1 83 ? -0.683 -3.502 -1.952 1.00 93.88 83 LEU A C 1
ATOM 604 O O . LEU A 1 83 ? -1.511 -2.610 -2.125 1.00 93.88 83 LEU A O 1
ATOM 608 N N . VAL A 1 84 ? -0.745 -4.669 -2.595 1.00 93.75 84 VAL A N 1
ATOM 609 C CA . VAL A 1 84 ? -1.769 -4.959 -3.603 1.00 93.75 84 VAL A CA 1
ATOM 610 C C . VAL A 1 84 ? -3.148 -5.145 -2.969 1.00 93.75 84 VAL A C 1
ATOM 612 O O . VAL A 1 84 ? -4.123 -4.594 -3.484 1.00 93.75 84 VAL A O 1
ATOM 615 N N . VAL A 1 85 ? -3.252 -5.830 -1.826 1.00 95.38 85 VAL A N 1
ATOM 616 C CA . VAL A 1 85 ? -4.516 -5.929 -1.073 1.00 95.38 85 VAL A CA 1
ATOM 617 C C . VAL A 1 85 ? -4.998 -4.544 -0.644 1.00 95.38 85 VAL A C 1
ATOM 619 O O . VAL A 1 85 ? -6.168 -4.212 -0.839 1.00 95.38 85 VAL A O 1
ATOM 622 N N . LEU A 1 86 ? -4.102 -3.703 -0.123 1.00 97.19 86 LEU A N 1
ATOM 623 C CA . LEU A 1 86 ? -4.443 -2.352 0.309 1.00 97.19 86 LEU A CA 1
ATOM 624 C C . LEU A 1 86 ? -4.876 -1.460 -0.865 1.00 97.19 86 LEU A C 1
ATOM 626 O O . LEU A 1 86 ? -5.904 -0.788 -0.778 1.00 97.19 86 LEU A O 1
ATOM 630 N N . ALA A 1 87 ? -4.127 -1.476 -1.972 1.00 95.19 87 ALA A N 1
ATOM 631 C CA . ALA A 1 87 ? -4.466 -0.731 -3.184 1.00 95.19 87 ALA A CA 1
ATOM 632 C C . ALA A 1 87 ? -5.820 -1.168 -3.756 1.00 95.19 87 ALA A C 1
ATOM 634 O O . ALA A 1 87 ? -6.639 -0.335 -4.145 1.00 95.19 87 ALA A O 1
ATOM 635 N N . THR A 1 88 ? -6.092 -2.471 -3.728 1.00 95.75 88 THR A N 1
ATOM 636 C CA . THR A 1 88 ? -7.367 -3.044 -4.163 1.00 95.75 88 THR A CA 1
ATOM 637 C C . THR A 1 88 ? -8.508 -2.592 -3.267 1.00 95.75 88 THR A C 1
ATOM 639 O O . THR A 1 88 ? -9.513 -2.119 -3.789 1.00 95.75 88 THR A O 1
ATOM 642 N N . ALA A 1 89 ? -8.347 -2.667 -1.942 1.00 96.94 89 ALA A N 1
ATOM 643 C CA . ALA A 1 89 ? -9.343 -2.195 -0.981 1.00 96.94 89 ALA A CA 1
ATOM 644 C C . ALA A 1 89 ? -9.689 -0.711 -1.201 1.00 96.94 89 ALA A C 1
ATOM 646 O O . ALA A 1 89 ? -10.863 -0.341 -1.192 1.00 96.94 89 ALA A O 1
ATOM 647 N N . ALA A 1 90 ? -8.687 0.135 -1.467 1.00 96.38 90 ALA A N 1
ATOM 648 C CA . ALA A 1 90 ? -8.913 1.533 -1.831 1.00 96.38 90 ALA A CA 1
ATOM 649 C C . ALA A 1 90 ? -9.689 1.663 -3.155 1.00 96.38 90 ALA A C 1
ATOM 651 O O . ALA A 1 90 ? -10.644 2.430 -3.234 1.00 96.38 90 ALA A O 1
ATOM 652 N N . ALA A 1 91 ? -9.320 0.889 -4.181 1.00 94.94 91 ALA A N 1
ATOM 653 C CA . ALA A 1 91 ? -9.966 0.926 -5.494 1.00 94.94 91 ALA A CA 1
ATOM 654 C C . ALA A 1 91 ? -11.437 0.476 -5.469 1.00 94.94 91 ALA A C 1
ATOM 656 O O . ALA A 1 91 ? -12.230 0.950 -6.280 1.00 94.94 91 ALA A O 1
ATOM 657 N N . VAL A 1 92 ? -11.812 -0.417 -4.548 1.00 96.44 92 VAL A N 1
ATOM 658 C CA . VAL A 1 92 ? -13.210 -0.843 -4.345 1.00 96.44 92 VAL A CA 1
ATOM 659 C C . VAL A 1 92 ? -13.976 0.032 -3.341 1.00 96.44 92 VAL A C 1
ATOM 661 O O . VAL A 1 92 ? -15.131 -0.257 -3.045 1.00 96.44 92 VAL A O 1
ATOM 664 N N . GLY A 1 93 ? -13.369 1.115 -2.843 1.00 95.94 93 GLY A N 1
ATOM 665 C CA . GLY A 1 93 ? -14.055 2.142 -2.055 1.00 95.94 93 GLY A CA 1
ATOM 666 C C . GLY A 1 93 ? -14.080 1.915 -0.542 1.00 95.94 93 GLY A C 1
ATOM 667 O O . GLY A 1 93 ? -14.973 2.433 0.128 1.00 95.94 93 GLY A O 1
ATOM 668 N N . ALA A 1 94 ? -13.109 1.189 0.026 1.00 96.88 94 ALA A N 1
ATOM 669 C CA . ALA A 1 94 ? -13.041 0.957 1.475 1.00 96.88 94 ALA A CA 1
ATOM 670 C C . ALA A 1 94 ? -12.891 2.250 2.310 1.00 96.88 94 ALA A C 1
ATOM 672 O O . ALA A 1 94 ? -13.153 2.238 3.511 1.00 96.88 94 ALA A O 1
ATOM 673 N N . ASP A 1 95 ? -12.482 3.374 1.710 1.00 95.75 95 ASP A N 1
ATOM 674 C CA . ASP A 1 95 ? -12.425 4.692 2.366 1.00 95.75 95 ASP A CA 1
ATOM 675 C C . ASP A 1 95 ? -13.766 5.427 2.414 1.00 95.75 95 ASP A C 1
ATOM 677 O O . ASP A 1 95 ? -13.905 6.413 3.138 1.00 95.75 95 ASP A O 1
ATOM 681 N N . SER A 1 96 ? -14.749 4.932 1.666 1.00 93.94 96 SER A N 1
ATOM 682 C CA . SER A 1 96 ? -16.097 5.494 1.578 1.00 93.94 96 SER A CA 1
ATOM 683 C C . SER A 1 96 ? -17.130 4.685 2.373 1.00 93.94 96 SER A C 1
ATOM 685 O O . SER A 1 96 ? -18.249 5.152 2.579 1.00 93.94 96 SER A O 1
ATOM 687 N N . GLY A 1 97 ? -16.775 3.488 2.850 1.00 92.38 97 GLY A N 1
ATOM 688 C CA . GLY A 1 97 ? -17.655 2.619 3.630 1.00 92.38 97 GLY A CA 1
ATOM 689 C C . GLY A 1 97 ? -17.079 1.216 3.832 1.00 92.38 97 GLY A C 1
ATOM 690 O O . GLY A 1 97 ? -15.968 0.927 3.395 1.00 92.38 97 GLY A O 1
ATOM 691 N N . ALA A 1 98 ? -17.837 0.343 4.505 1.00 95.38 98 ALA A N 1
ATOM 692 C CA . ALA A 1 98 ? -17.496 -1.078 4.573 1.00 95.38 98 ALA A CA 1
ATOM 693 C C . ALA A 1 98 ? -17.627 -1.731 3.203 1.00 95.38 98 ALA A C 1
ATOM 695 O O . ALA A 1 98 ? -18.634 -1.572 2.511 1.00 95.38 98 ALA A O 1
ATOM 696 N N . VAL A 1 99 ? -16.609 -2.510 2.856 1.00 96.50 99 VAL A N 1
ATOM 697 C CA . VAL A 1 99 ? -16.570 -3.325 1.650 1.00 96.50 99 VAL A CA 1
ATOM 698 C C . VAL A 1 99 ? -16.424 -4.794 2.048 1.00 96.50 99 VAL A C 1
ATOM 700 O O . VAL A 1 99 ? -15.536 -5.103 2.846 1.00 96.50 99 VAL A O 1
ATOM 703 N N . PRO A 1 100 ? -17.250 -5.712 1.510 1.00 96.06 100 PRO A N 1
ATOM 704 C CA . PRO A 1 100 ? -17.095 -7.144 1.757 1.00 96.06 100 PRO A CA 1
ATOM 705 C C . PRO A 1 100 ? -15.716 -7.655 1.327 1.00 96.06 100 PRO A C 1
ATOM 707 O O . PRO A 1 100 ? -15.221 -7.274 0.264 1.00 96.06 100 PRO A O 1
ATOM 710 N N . LEU A 1 101 ? -15.123 -8.573 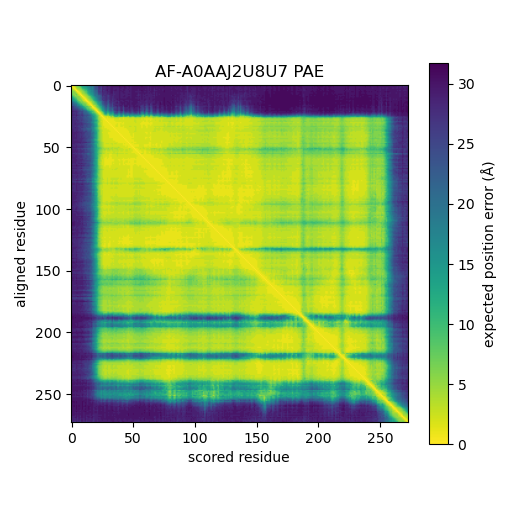2.095 1.00 94.81 101 LEU A N 1
ATOM 711 C CA . LEU A 1 101 ? -13.832 -9.180 1.743 1.00 94.81 101 LEU A CA 1
ATOM 712 C C . LEU A 1 101 ? -13.853 -9.844 0.365 1.00 94.81 101 LEU A C 1
ATOM 714 O O . LEU A 1 101 ? -12.917 -9.646 -0.408 1.00 94.81 101 LEU A O 1
ATOM 718 N N . GLY A 1 102 ? -14.957 -10.516 0.026 1.00 94.75 102 GLY A N 1
ATOM 719 C CA . GLY A 1 102 ? -15.176 -11.131 -1.285 1.00 94.75 102 GLY A CA 1
ATOM 720 C C . GLY A 1 102 ? -15.066 -10.160 -2.468 1.00 94.75 102 GLY A C 1
ATOM 721 O O . GLY A 1 102 ? -14.690 -10.557 -3.568 1.00 94.75 102 GLY A O 1
ATOM 722 N N . ALA A 1 103 ? -15.351 -8.867 -2.269 1.00 95.44 103 ALA A N 1
ATOM 723 C CA . ALA A 1 103 ? -15.177 -7.863 -3.320 1.00 95.44 103 ALA A CA 1
ATOM 724 C C . ALA A 1 103 ? -13.695 -7.519 -3.543 1.00 95.44 103 ALA A C 1
ATOM 726 O O . ALA A 1 103 ? -13.284 -7.263 -4.675 1.00 95.44 103 ALA A O 1
ATOM 727 N N . VAL A 1 104 ? -12.887 -7.537 -2.477 1.00 95.44 104 VAL A N 1
ATOM 728 C CA . VAL A 1 104 ? -11.437 -7.313 -2.550 1.00 95.44 104 VAL A CA 1
ATOM 729 C C . VAL A 1 104 ? -10.749 -8.536 -3.160 1.00 95.44 104 VAL A C 1
ATOM 731 O O . VAL A 1 104 ? -10.036 -8.394 -4.152 1.00 95.44 104 VAL A O 1
ATOM 734 N N . SER A 1 105 ? -10.995 -9.735 -2.623 1.00 93.62 105 SER A N 1
ATOM 735 C CA . SER A 1 105 ? -10.417 -10.986 -3.136 1.00 93.62 105 SER A CA 1
ATOM 736 C C . SER A 1 105 ? -10.857 -11.262 -4.578 1.00 93.62 105 SER A C 1
ATOM 738 O O . SER A 1 105 ? -10.022 -11.524 -5.443 1.00 93.62 105 SER A O 1
ATOM 740 N N . GLY A 1 106 ? -12.140 -11.055 -4.888 1.00 92.12 106 GLY A N 1
ATOM 741 C CA . GLY A 1 106 ? -12.679 -11.200 -6.239 1.00 92.12 106 GLY A CA 1
ATOM 742 C C . GLY A 1 106 ? -12.039 -10.248 -7.254 1.00 92.12 106 GLY A C 1
ATOM 743 O O . GLY A 1 106 ? -11.769 -10.651 -8.384 1.00 92.12 106 GLY A O 1
ATOM 744 N N . ARG A 1 107 ? -11.715 -9.004 -6.863 1.00 91.44 107 ARG A N 1
ATOM 745 C CA . ARG A 1 107 ? -10.978 -8.058 -7.726 1.00 91.44 107 ARG A CA 1
ATOM 746 C C . ARG A 1 107 ? -9.545 -8.532 -8.000 1.00 91.44 107 ARG A C 1
ATOM 748 O O . ARG A 1 107 ? -9.037 -8.295 -9.092 1.00 91.44 107 ARG A O 1
ATOM 755 N N . LEU A 1 108 ? -8.923 -9.207 -7.035 1.00 90.00 108 LEU A N 1
ATOM 756 C CA . LEU A 1 108 ? -7.604 -9.837 -7.171 1.00 90.00 108 LEU A CA 1
ATOM 757 C C . LEU A 1 108 ? -7.653 -11.183 -7.904 1.00 90.00 108 LEU A C 1
ATOM 759 O O . LEU A 1 108 ? -6.612 -11.724 -8.267 1.00 90.00 108 LEU A O 1
ATOM 763 N N . GLY A 1 109 ? -8.850 -11.730 -8.128 1.00 89.00 109 GLY A N 1
ATOM 764 C CA . GLY A 1 109 ? -9.029 -13.051 -8.713 1.00 89.00 109 GLY A CA 1
ATOM 765 C C . GLY A 1 109 ? -8.528 -14.178 -7.808 1.00 89.00 109 GLY A C 1
ATOM 766 O O . GLY A 1 109 ? -8.047 -15.178 -8.343 1.00 89.00 109 GLY A O 1
ATOM 767 N N . VAL A 1 110 ? -8.622 -14.015 -6.484 1.00 87.81 110 VAL A N 1
ATOM 768 C CA . VAL A 1 110 ? -8.378 -15.058 -5.470 1.00 87.81 110 VAL A CA 1
ATOM 769 C C . VAL A 1 110 ? -9.648 -15.393 -4.714 1.00 87.81 110 VAL A C 1
ATOM 771 O O . VAL A 1 110 ? -10.559 -14.567 -4.631 1.00 87.81 110 VAL A O 1
ATOM 774 N N . ASP A 1 111 ? -9.660 -16.580 -4.123 1.00 87.31 111 ASP A N 1
ATOM 775 C CA . ASP A 1 111 ? -10.630 -16.932 -3.097 1.00 87.31 111 ASP A CA 1
ATOM 776 C C . ASP A 1 111 ? -10.319 -16.159 -1.804 1.00 87.31 111 ASP A C 1
ATOM 778 O O . ASP A 1 111 ? -9.180 -15.749 -1.553 1.00 87.31 111 ASP A O 1
ATOM 782 N N . ASP A 1 112 ? -11.346 -15.872 -1.005 1.00 85.00 112 ASP A N 1
ATOM 783 C CA . ASP A 1 112 ? -11.178 -15.117 0.239 1.00 85.00 112 ASP A CA 1
ATOM 784 C C . ASP A 1 112 ? -10.510 -15.928 1.354 1.00 85.00 112 ASP A C 1
ATOM 786 O O . ASP A 1 112 ? -10.034 -15.309 2.303 1.00 85.00 112 ASP A O 1
ATOM 790 N N . ASP A 1 113 ? -10.404 -17.253 1.196 1.00 85.88 113 ASP A N 1
ATOM 791 C CA . ASP A 1 113 ? -9.687 -18.185 2.069 1.00 85.88 113 ASP A CA 1
ATOM 792 C C . ASP A 1 113 ? -8.211 -18.411 1.682 1.00 85.88 113 ASP A C 1
ATOM 794 O O . ASP A 1 113 ? -7.478 -19.096 2.403 1.00 85.88 113 ASP A O 1
ATOM 798 N N . GLU A 1 114 ? -7.741 -17.790 0.592 1.00 88.50 114 GLU A N 1
ATOM 799 C CA . GLU A 1 114 ? -6.357 -17.890 0.124 1.00 88.50 114 GLU A CA 1
ATOM 800 C C . GLU A 1 114 ? -5.372 -17.465 1.242 1.00 88.50 114 GLU A C 1
ATOM 802 O O . GLU A 1 114 ? -5.396 -16.307 1.688 1.00 88.50 114 GLU A O 1
ATOM 807 N N . PRO A 1 115 ? -4.454 -18.347 1.693 1.00 88.94 115 PRO A N 1
ATOM 808 C CA . PRO A 1 115 ? -3.615 -18.090 2.865 1.00 88.94 115 PRO A CA 1
ATOM 809 C C . PRO A 1 115 ? -2.792 -16.802 2.784 1.00 88.94 115 PRO A C 1
ATOM 811 O O . PRO A 1 115 ? -2.654 -16.087 3.779 1.00 88.94 115 PRO A O 1
ATOM 814 N N . VAL A 1 116 ? -2.261 -16.472 1.601 1.00 87.12 116 VAL A N 1
ATOM 815 C CA . VAL A 1 116 ? -1.470 -15.247 1.403 1.00 87.12 116 VAL A CA 1
ATOM 816 C C . VAL A 1 116 ? -2.348 -13.997 1.500 1.00 87.12 116 VAL A C 1
ATOM 818 O O . VAL A 1 116 ? -1.928 -12.998 2.088 1.00 87.12 116 VAL A O 1
ATOM 821 N N . PHE A 1 117 ? -3.574 -14.048 0.971 1.00 90.94 117 PHE A N 1
ATOM 822 C CA . PHE A 1 117 ? -4.538 -12.953 1.082 1.00 90.94 117 PHE A CA 1
ATOM 823 C C . PHE A 1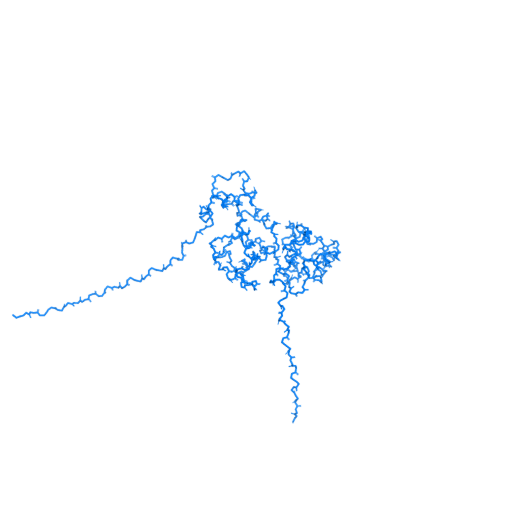 117 ? -4.926 -12.715 2.545 1.00 90.94 117 PHE A C 1
ATOM 825 O O . PHE A 1 117 ? -4.878 -11.580 3.026 1.00 90.94 117 PHE A O 1
ATOM 832 N N . HIS A 1 118 ? -5.220 -13.786 3.284 1.00 91.69 118 HIS A N 1
ATOM 833 C CA . HIS A 1 118 ? -5.528 -13.707 4.708 1.00 91.69 118 HIS A CA 1
ATOM 834 C C . HIS A 1 118 ? -4.362 -13.182 5.551 1.00 91.69 118 HIS A C 1
ATOM 836 O O . HIS A 1 118 ? -4.580 -12.335 6.420 1.00 91.69 118 HIS A O 1
ATOM 842 N N . ALA A 1 119 ? -3.131 -13.629 5.287 1.00 92.12 119 ALA A N 1
ATOM 843 C CA . ALA A 1 119 ? -1.944 -13.136 5.983 1.00 92.12 119 ALA A CA 1
ATOM 844 C C . ALA A 1 119 ? -1.720 -11.634 5.731 1.00 92.12 119 ALA A C 1
ATOM 846 O O . ALA A 1 119 ? -1.492 -10.875 6.677 1.00 92.12 119 ALA A O 1
ATOM 847 N N . ALA A 1 120 ? -1.862 -11.185 4.479 1.00 93.50 120 ALA A N 1
ATOM 848 C CA . ALA A 1 120 ? -1.779 -9.771 4.122 1.00 93.50 120 ALA A CA 1
ATOM 849 C C . ALA A 1 120 ? -2.870 -8.946 4.824 1.00 93.50 120 ALA A C 1
ATOM 851 O O . ALA A 1 120 ? -2.587 -7.901 5.410 1.00 93.50 120 ALA A O 1
ATOM 852 N N . LEU A 1 121 ? -4.115 -9.429 4.830 1.00 94.88 121 LEU A N 1
ATOM 853 C CA . LEU A 1 121 ? -5.226 -8.766 5.508 1.00 94.88 121 LEU A CA 1
ATOM 854 C C . LEU A 1 121 ? -5.003 -8.656 7.023 1.00 94.88 121 LEU A C 1
ATOM 856 O O . LEU A 1 121 ? -5.243 -7.595 7.602 1.00 94.88 121 LEU A O 1
ATOM 860 N N . ALA A 1 122 ? -4.534 -9.730 7.662 1.00 94.56 122 ALA A N 1
ATOM 861 C CA . ALA A 1 122 ? -4.200 -9.732 9.083 1.00 94.56 122 ALA A CA 1
ATOM 862 C C . ALA A 1 122 ? -3.130 -8.676 9.388 1.00 94.56 122 ALA A C 1
ATOM 864 O O . ALA A 1 122 ? -3.323 -7.838 10.271 1.00 94.56 122 ALA A O 1
ATOM 865 N N . ARG A 1 123 ? -2.065 -8.623 8.578 1.00 95.94 123 ARG A N 1
ATOM 866 C CA . ARG A 1 123 ? -0.998 -7.634 8.743 1.00 95.94 123 ARG A CA 1
ATOM 867 C C . ARG A 1 123 ? -1.489 -6.194 8.571 1.00 95.94 123 ARG A C 1
ATOM 869 O O . ARG A 1 123 ? -1.118 -5.317 9.352 1.00 95.94 123 ARG A O 1
ATOM 876 N N . LEU A 1 124 ? -2.345 -5.938 7.583 1.00 97.56 124 LEU A N 1
ATOM 877 C CA . LEU A 1 124 ? -2.937 -4.615 7.354 1.00 97.56 124 LEU A CA 1
ATOM 878 C C . LEU A 1 124 ? -3.856 -4.174 8.505 1.00 97.56 124 LEU A C 1
ATOM 880 O O . LEU A 1 124 ? -3.917 -2.975 8.795 1.00 97.56 124 LEU A O 1
ATOM 884 N N . ARG A 1 125 ? -4.533 -5.121 9.172 1.00 96.25 125 ARG A N 1
ATOM 885 C CA . ARG A 1 125 ? -5.330 -4.872 10.385 1.00 96.25 125 ARG A CA 1
ATOM 886 C C . ARG A 1 125 ? -4.452 -4.593 11.605 1.00 96.25 125 ARG A C 1
ATOM 888 O O . ARG A 1 125 ? -4.727 -3.627 12.311 1.00 96.25 125 ARG A O 1
ATOM 895 N N . ASP A 1 126 ? -3.363 -5.336 11.800 1.00 96.31 126 ASP A N 1
ATOM 896 C CA . ASP A 1 126 ? -2.392 -5.070 12.877 1.00 96.31 126 ASP A CA 1
ATOM 897 C C . ASP A 1 126 ? -1.745 -3.682 12.734 1.00 96.31 126 ASP A C 1
ATOM 899 O O . ASP A 1 126 ? -1.518 -2.973 13.713 1.00 96.31 126 ASP A O 1
ATOM 903 N N . LEU A 1 127 ? -1.492 -3.249 11.495 1.00 98.00 127 LEU A N 1
ATOM 904 C CA . LEU A 1 127 ? -1.014 -1.899 11.192 1.00 98.00 127 LEU A CA 1
ATOM 905 C C . LEU A 1 127 ? -2.121 -0.838 11.229 1.00 98.00 127 LEU A C 1
ATOM 907 O O . LEU A 1 127 ? -1.807 0.348 11.112 1.00 98.00 127 LEU A O 1
ATOM 911 N N . THR A 1 128 ? -3.392 -1.224 11.382 1.00 97.62 128 THR A N 1
ATOM 912 C CA . THR A 1 128 ? -4.597 -0.369 11.321 1.00 97.62 128 THR A CA 1
ATOM 913 C C . THR A 1 128 ? -4.747 0.429 10.018 1.00 97.62 128 THR A C 1
ATOM 915 O O . THR A 1 128 ? -5.387 1.480 9.975 1.00 97.62 128 THR A O 1
ATOM 918 N N . LEU A 1 129 ? -4.143 -0.059 8.931 1.00 97.94 129 LEU A N 1
ATOM 919 C CA . LEU A 1 129 ? -4.322 0.509 7.591 1.00 97.94 129 LEU A CA 1
ATOM 920 C C . LEU A 1 129 ? -5.667 0.085 6.991 1.00 97.94 129 LEU A C 1
ATOM 922 O O . LEU A 1 129 ? -6.285 0.862 6.261 1.00 97.94 129 LEU A O 1
ATOM 926 N N . LEU A 1 130 ? -6.127 -1.110 7.367 1.00 97.56 130 LEU A N 1
ATOM 927 C CA . LEU A 1 130 ? -7.498 -1.580 7.217 1.00 97.56 130 LEU A CA 1
ATOM 928 C C . LEU A 1 130 ? -8.097 -1.860 8.598 1.00 97.56 130 LEU A C 1
ATOM 930 O O . LEU A 1 130 ? -7.382 -2.194 9.540 1.00 97.56 130 LEU A O 1
ATOM 934 N N . TRP A 1 131 ? -9.412 -1.730 8.718 1.00 96.12 131 TRP A N 1
ATOM 935 C CA . TRP A 1 131 ? -10.155 -1.970 9.956 1.00 96.12 131 TRP A CA 1
ATOM 936 C C . TRP A 1 131 ? -11.572 -2.474 9.651 1.00 96.12 131 TRP A C 1
ATOM 938 O O . TRP A 1 131 ? -11.945 -2.587 8.485 1.00 96.12 131 TRP A O 1
ATOM 948 N N . GLY A 1 132 ? -12.349 -2.802 10.682 1.00 91.94 132 GLY A N 1
ATOM 949 C CA . GLY A 1 132 ? -13.688 -3.388 10.550 1.00 91.94 132 GLY A CA 1
ATOM 950 C C . GLY A 1 132 ? -13.773 -4.814 11.100 1.00 91.94 132 GLY A C 1
ATOM 951 O O . GLY A 1 132 ? -12.827 -5.313 11.716 1.00 91.94 132 GLY A O 1
ATOM 952 N N . GLY A 1 133 ? -14.935 -5.437 10.920 1.00 86.12 133 GLY A N 1
ATOM 953 C CA . GLY A 1 133 ? -15.250 -6.799 11.350 1.00 86.12 133 GLY A CA 1
ATOM 954 C C . GLY A 1 133 ? -14.628 -7.882 10.467 1.00 86.12 133 GLY A C 1
ATOM 955 O O . GLY A 1 133 ? -13.806 -7.609 9.599 1.00 86.12 133 GLY A O 1
ATOM 956 N N . GLY A 1 134 ? -14.995 -9.142 10.720 1.00 85.00 134 GLY A N 1
ATOM 957 C CA . GLY A 1 134 ? -14.345 -10.304 10.104 1.00 85.00 134 GLY A CA 1
ATOM 958 C C . GLY A 1 134 ? -14.513 -10.391 8.586 1.00 85.00 134 GLY A C 1
ATOM 959 O O . GLY A 1 134 ? -13.541 -10.690 7.900 1.00 85.00 134 GLY A O 1
ATOM 960 N N . ASP A 1 135 ? -15.701 -10.071 8.079 1.00 90.81 135 ASP A N 1
ATOM 961 C CA . ASP A 1 135 ? -16.162 -10.277 6.697 1.00 90.81 135 ASP A CA 1
ATOM 962 C C . ASP A 1 135 ? -16.132 -9.015 5.819 1.00 90.81 135 ASP A C 1
ATOM 964 O O . ASP A 1 135 ? -16.420 -9.073 4.621 1.00 90.81 135 ASP A O 1
ATOM 968 N N . HIS A 1 136 ? -15.745 -7.874 6.386 1.00 94.25 136 HIS A N 1
ATOM 969 C CA . HIS A 1 136 ? -15.640 -6.605 5.680 1.00 94.25 136 HIS A CA 1
ATOM 970 C C . HIS A 1 136 ? -14.374 -5.841 6.069 1.00 94.25 136 HIS A C 1
ATOM 972 O O . HIS A 1 136 ? -13.731 -6.093 7.091 1.00 94.25 136 HIS A O 1
ATOM 978 N N . VAL A 1 137 ? -14.010 -4.881 5.225 1.00 96.12 137 VAL A N 1
ATOM 979 C CA . VAL A 1 137 ? -12.907 -3.953 5.457 1.00 96.12 137 VAL A CA 1
ATOM 980 C C . VAL A 1 137 ? -13.340 -2.523 5.221 1.00 96.12 137 VAL A C 1
ATOM 982 O O . VAL A 1 137 ? -14.159 -2.219 4.356 1.00 96.12 137 VAL A O 1
ATOM 985 N N . ARG A 1 138 ? -12.733 -1.643 6.001 1.00 97.38 138 ARG A N 1
ATOM 986 C CA . ARG A 1 138 ? -12.810 -0.194 5.913 1.00 97.38 138 ARG A CA 1
ATOM 987 C C . ARG A 1 138 ? -11.393 0.358 5.913 1.00 97.38 138 ARG A C 1
ATOM 989 O O . ARG A 1 138 ? -10.455 -0.275 6.398 1.00 97.38 138 ARG A O 1
ATOM 996 N N . MET A 1 139 ? -11.244 1.562 5.392 1.00 97.31 139 MET A N 1
ATOM 997 C CA . MET A 1 139 ? -9.986 2.282 5.285 1.00 97.31 139 MET A CA 1
ATOM 998 C C . MET A 1 139 ? -10.191 3.705 5.796 1.00 97.31 139 MET A C 1
ATOM 1000 O O . MET A 1 139 ? -11.229 4.321 5.575 1.00 97.31 139 MET A O 1
ATOM 1004 N N . ALA A 1 140 ? -9.214 4.251 6.516 1.00 95.44 140 ALA A N 1
ATOM 1005 C CA . ALA A 1 140 ? -9.261 5.666 6.864 1.00 95.44 140 ALA A CA 1
ATOM 1006 C C . ALA A 1 140 ? -8.987 6.525 5.608 1.00 95.44 140 ALA A C 1
ATOM 1008 O O . ALA A 1 140 ? -8.078 6.183 4.846 1.00 95.44 140 ALA A O 1
ATOM 1009 N N . PRO A 1 141 ? -9.662 7.677 5.410 1.00 93.75 141 PRO A N 1
ATOM 1010 C CA . PRO A 1 141 ? -9.426 8.538 4.245 1.00 93.75 141 PRO A CA 1
ATOM 1011 C C . PRO A 1 141 ? -7.957 8.940 4.041 1.00 93.75 141 PRO A C 1
ATOM 1013 O O . PRO A 1 141 ? -7.487 9.011 2.910 1.00 93.75 141 PRO A O 1
ATOM 1016 N N . VAL A 1 142 ? -7.200 9.142 5.127 1.00 95.38 142 VAL A N 1
ATOM 1017 C CA . VAL A 1 142 ? -5.752 9.427 5.071 1.00 95.38 142 VAL A CA 1
ATOM 1018 C C . VAL A 1 142 ? -4.949 8.294 4.422 1.00 95.38 142 VAL A C 1
ATOM 1020 O O . VAL A 1 142 ? -4.026 8.564 3.656 1.00 95.38 142 VAL A O 1
ATOM 1023 N N . THR A 1 143 ? -5.324 7.036 4.671 1.00 96.56 143 THR A N 1
ATOM 1024 C CA . THR A 1 143 ? -4.690 5.864 4.059 1.00 96.56 143 THR A CA 1
ATOM 1025 C C . THR A 1 143 ? -5.004 5.813 2.573 1.00 96.56 143 THR A C 1
ATOM 1027 O O . THR A 1 143 ? -4.091 5.640 1.774 1.00 96.56 143 THR A O 1
ATOM 1030 N N . ALA A 1 144 ? -6.257 6.052 2.178 1.00 95.00 144 ALA A N 1
ATOM 1031 C CA . ALA A 1 144 ? -6.624 6.070 0.764 1.00 95.00 144 ALA A CA 1
ATOM 1032 C C . ALA A 1 144 ? -5.963 7.210 -0.009 1.00 95.00 144 ALA A C 1
ATOM 1034 O O . ALA A 1 144 ? -5.528 7.007 -1.140 1.00 95.00 144 ALA A O 1
ATOM 1035 N N . VAL A 1 145 ? -5.838 8.396 0.595 1.00 93.31 145 VAL A N 1
ATOM 1036 C CA . VAL A 1 145 ? -5.055 9.493 0.011 1.00 93.31 145 VAL A CA 1
ATOM 1037 C C . VAL A 1 145 ? -3.610 9.050 -0.197 1.00 93.31 145 VAL A C 1
ATOM 1039 O O . VAL A 1 145 ? -3.106 9.187 -1.303 1.00 93.31 145 VAL A O 1
ATOM 1042 N N . ALA A 1 146 ? -2.971 8.457 0.812 1.00 92.19 146 ALA A N 1
ATOM 1043 C CA . ALA A 1 146 ? -1.588 8.007 0.697 1.00 92.19 146 ALA A CA 1
ATOM 1044 C C . ALA A 1 146 ? -1.396 6.905 -0.368 1.00 92.19 146 ALA A C 1
ATOM 1046 O O . ALA A 1 146 ? -0.428 6.957 -1.120 1.00 92.19 146 ALA A O 1
ATOM 1047 N N . VAL A 1 147 ? -2.337 5.962 -0.484 1.00 92.38 147 VAL A N 1
ATOM 1048 C CA . VAL A 1 147 ? -2.349 4.926 -1.535 1.00 92.38 147 VAL A CA 1
ATOM 1049 C C . VAL A 1 147 ? -2.514 5.546 -2.925 1.00 92.38 147 VAL A C 1
ATOM 1051 O O . VAL A 1 147 ? -1.744 5.233 -3.827 1.00 92.38 147 VAL A O 1
ATOM 1054 N N . ARG A 1 148 ? -3.477 6.461 -3.108 1.00 88.62 148 ARG A N 1
ATOM 1055 C CA . ARG A 1 148 ? -3.680 7.166 -4.388 1.00 88.62 148 ARG A CA 1
ATOM 1056 C C . ARG A 1 148 ? -2.481 8.026 -4.769 1.00 88.62 148 ARG A C 1
ATOM 1058 O O . ARG A 1 148 ? -2.181 8.165 -5.947 1.00 88.62 148 ARG A O 1
ATOM 1065 N N . SER A 1 149 ? -1.811 8.607 -3.778 1.00 85.81 149 SER A N 1
ATOM 1066 C CA . SER A 1 149 ? -0.620 9.416 -3.996 1.00 85.81 149 SER A CA 1
ATOM 1067 C C . SER A 1 149 ? 0.600 8.601 -4.388 1.00 85.81 149 SER A C 1
ATOM 1069 O O . SER A 1 149 ? 1.502 9.225 -4.916 1.00 85.81 149 SER A O 1
ATOM 1071 N N . ALA A 1 150 ? 0.639 7.286 -4.145 1.00 86.94 150 ALA A N 1
ATOM 1072 C CA . ALA A 1 150 ? 1.759 6.400 -4.463 1.00 86.94 150 ALA A CA 1
ATOM 1073 C C . ALA A 1 150 ? 1.240 5.068 -5.046 1.00 86.94 150 ALA A C 1
ATOM 1075 O O . ALA A 1 150 ? 1.283 4.035 -4.366 1.00 86.94 150 ALA A O 1
ATOM 1076 N N . PRO A 1 151 ? 0.699 5.088 -6.279 1.00 88.69 151 PRO A N 1
ATOM 1077 C CA . PRO A 1 151 ? 0.079 3.915 -6.876 1.00 88.69 151 PRO A CA 1
ATOM 1078 C C . PRO A 1 151 ? 1.100 2.798 -7.116 1.00 88.69 151 PRO A C 1
ATOM 1080 O O . PRO A 1 151 ? 2.276 3.040 -7.386 1.00 88.69 151 PRO A O 1
ATOM 1083 N N . VAL A 1 152 ? 0.613 1.562 -7.050 1.00 90.06 152 VAL A N 1
ATOM 1084 C CA . VAL A 1 152 ? 1.352 0.345 -7.397 1.00 90.06 152 VAL A CA 1
ATOM 1085 C C . VAL A 1 152 ? 0.457 -0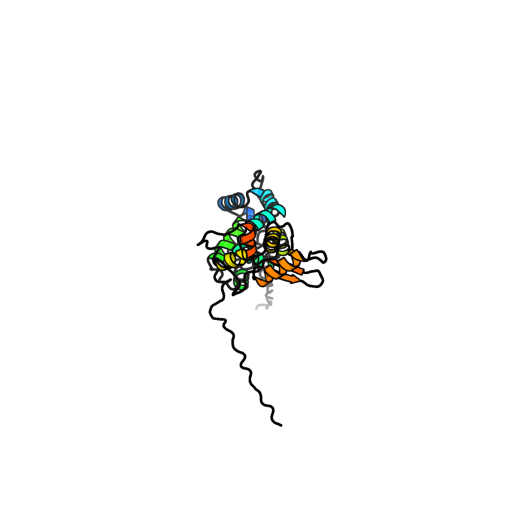.564 -8.217 1.00 90.06 152 VAL A C 1
ATOM 1087 O O . VAL A 1 152 ? -0.763 -0.563 -8.037 1.00 90.06 152 VAL A O 1
ATOM 1090 N N . VAL A 1 153 ? 1.063 -1.381 -9.073 1.00 88.88 153 VAL A N 1
ATOM 1091 C CA . VAL A 1 153 ? 0.336 -2.384 -9.858 1.00 88.88 153 VAL A CA 1
ATOM 1092 C C . VAL A 1 153 ? 0.853 -3.771 -9.520 1.00 88.88 153 VAL A C 1
ATOM 1094 O O . VAL A 1 153 ? 2.043 -3.968 -9.275 1.00 88.88 153 VAL A O 1
ATOM 1097 N N . ALA A 1 154 ? -0.043 -4.749 -9.474 1.00 86.62 154 ALA A N 1
ATOM 1098 C CA . ALA A 1 154 ? 0.370 -6.140 -9.398 1.00 86.62 154 ALA A CA 1
ATOM 1099 C C . ALA A 1 154 ? 1.246 -6.517 -10.612 1.00 86.62 154 ALA A C 1
ATOM 1101 O O . ALA A 1 154 ? 1.001 -5.998 -11.699 1.00 86.62 154 ALA A O 1
ATOM 1102 N N . PRO A 1 155 ? 2.227 -7.425 -10.466 1.00 84.06 155 PRO A N 1
ATOM 1103 C CA . PRO A 1 155 ? 2.827 -8.077 -11.631 1.00 84.06 155 PRO A CA 1
ATOM 1104 C C . PRO A 1 155 ? 1.746 -8.638 -12.558 1.00 84.06 15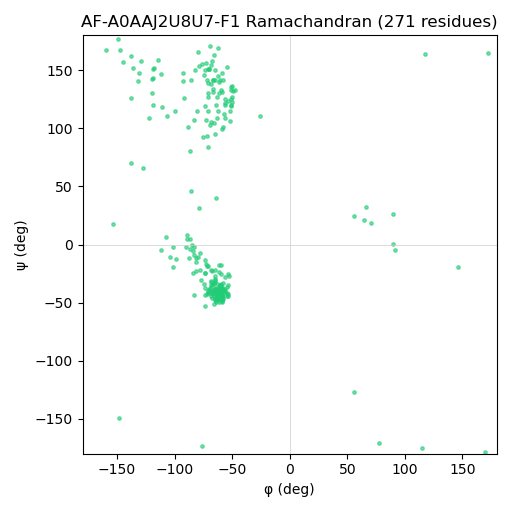5 PRO A C 1
ATOM 1106 O O . PRO A 1 155 ? 0.789 -9.265 -12.094 1.00 84.06 155 PRO A O 1
ATOM 1109 N N . HIS A 1 156 ? 1.908 -8.435 -13.859 1.00 83.00 156 HIS A N 1
ATOM 1110 C CA . HIS A 1 156 ? 1.111 -9.125 -14.859 1.00 83.00 156 HIS A CA 1
ATOM 1111 C C . HIS A 1 156 ? 1.629 -10.551 -15.087 1.00 83.00 156 HIS A C 1
ATOM 1113 O O . HIS A 1 156 ? 2.820 -10.822 -14.916 1.00 83.00 156 HIS A O 1
ATOM 1119 N N . PRO A 1 157 ? 0.759 -11.476 -15.530 1.00 79.25 157 PRO A N 1
ATOM 1120 C CA . PRO A 1 157 ? 1.184 -12.801 -15.957 1.00 79.25 157 PRO A CA 1
ATOM 1121 C C . PRO A 1 157 ? 2.347 -12.750 -16.960 1.00 79.25 157 PRO A C 1
ATOM 1123 O O . PRO A 1 157 ? 2.216 -12.166 -18.034 1.00 79.25 157 PRO A O 1
ATOM 1126 N N . GLY A 1 158 ? 3.458 -13.407 -16.621 1.00 80.25 158 GLY A N 1
ATOM 1127 C CA . GLY A 1 158 ? 4.659 -13.483 -17.460 1.00 80.25 158 GLY A CA 1
ATOM 1128 C C . GLY A 1 158 ? 5.694 -12.386 -17.201 1.00 80.25 158 GLY A C 1
ATOM 1129 O O . GLY A 1 158 ? 6.775 -12.448 -17.780 1.00 80.25 158 GLY A O 1
ATOM 1130 N N . GLU A 1 159 ? 5.402 -11.417 -16.332 1.00 86.56 159 GLU A N 1
ATOM 1131 C CA . GLU A 1 159 ? 6.413 -10.482 -15.834 1.00 86.56 159 GLU A CA 1
ATOM 1132 C C . GLU A 1 159 ? 7.322 -11.144 -14.783 1.00 86.56 159 GLU A C 1
ATOM 1134 O O . GLU A 1 159 ? 6.905 -12.108 -14.127 1.00 86.56 159 GLU A O 1
ATOM 1139 N N . PRO A 1 160 ? 8.559 -10.641 -14.600 1.00 86.88 160 PRO A N 1
ATOM 1140 C CA . PRO A 1 160 ? 9.513 -11.224 -13.665 1.00 86.88 160 PRO A CA 1
ATOM 1141 C C . PRO A 1 160 ? 9.000 -11.229 -12.220 1.00 86.88 160 PRO A C 1
ATOM 1143 O O . PRO A 1 160 ? 8.534 -10.218 -11.699 1.00 86.88 160 PRO A O 1
ATOM 1146 N N . ALA A 1 161 ? 9.140 -12.366 -11.541 1.00 83.12 161 ALA A N 1
ATOM 1147 C CA . ALA A 1 161 ? 8.856 -12.517 -10.117 1.00 83.12 161 ALA A CA 1
ATOM 1148 C C . ALA A 1 161 ? 9.840 -13.508 -9.480 1.00 83.12 161 ALA A C 1
ATOM 1150 O O . ALA A 1 161 ? 10.425 -14.346 -10.165 1.00 83.12 161 ALA A O 1
ATOM 1151 N N . GLY A 1 162 ? 10.039 -13.427 -8.165 1.00 80.81 162 GLY A N 1
ATOM 1152 C CA . GLY A 1 162 ? 10.980 -14.295 -7.450 1.00 80.81 162 GLY A CA 1
ATOM 1153 C C . GLY A 1 162 ? 12.394 -14.243 -8.001 1.00 80.81 162 GLY A C 1
ATOM 1154 O O . GLY A 1 162 ? 12.957 -13.164 -8.138 1.00 80.81 162 GLY A O 1
ATOM 1155 N N . ALA A 1 163 ? 12.971 -15.397 -8.329 1.00 82.81 163 ALA A N 1
ATOM 1156 C CA . ALA A 1 163 ? 14.324 -15.447 -8.879 1.00 82.81 163 ALA A CA 1
ATOM 1157 C C . ALA A 1 163 ? 14.451 -14.653 -10.194 1.00 82.81 163 ALA A C 1
ATOM 1159 O O . ALA A 1 163 ? 15.456 -13.976 -10.409 1.00 82.81 163 ALA A O 1
ATOM 1160 N N . ASP A 1 164 ? 13.413 -14.659 -11.038 1.00 85.75 164 ASP A N 1
ATOM 1161 C CA . ASP A 1 164 ? 13.416 -13.903 -12.294 1.00 85.75 164 ASP A CA 1
ATOM 1162 C C . ASP A 1 164 ? 13.390 -12.389 -12.042 1.00 85.75 164 ASP A C 1
ATOM 1164 O O . ASP A 1 164 ? 13.986 -11.628 -12.806 1.00 85.75 164 ASP A O 1
ATOM 1168 N N . LEU A 1 165 ? 12.762 -11.940 -10.945 1.00 89.88 165 LEU A N 1
ATOM 1169 C CA . LEU A 1 165 ? 12.825 -10.541 -10.511 1.00 89.88 165 LEU A CA 1
ATOM 1170 C C . LEU A 1 165 ? 14.261 -10.138 -10.179 1.00 89.88 165 LEU A C 1
ATOM 1172 O O . LEU A 1 165 ? 14.687 -9.063 -10.586 1.00 89.88 165 LEU A O 1
ATOM 1176 N N . ASP A 1 166 ? 15.019 -10.970 -9.466 1.00 89.25 166 ASP A N 1
ATOM 1177 C CA . ASP A 1 166 ? 16.408 -10.643 -9.128 1.00 89.25 166 ASP A CA 1
ATOM 1178 C C . ASP A 1 166 ? 17.319 -10.621 -10.362 1.00 89.25 166 ASP A C 1
ATOM 1180 O O . ASP A 1 166 ? 18.198 -9.761 -10.459 1.00 89.25 166 ASP A O 1
ATOM 1184 N N . VAL A 1 167 ? 17.070 -11.495 -11.342 1.00 90.62 167 VAL A N 1
ATOM 1185 C CA . VAL A 1 167 ? 17.754 -11.454 -12.644 1.00 90.62 167 VAL A CA 1
ATOM 1186 C C . VAL A 1 167 ? 17.420 -10.162 -13.392 1.00 90.62 167 VAL A C 1
ATOM 1188 O O . VAL A 1 167 ? 18.333 -9.464 -13.839 1.00 90.62 167 VAL A O 1
ATOM 1191 N N . ALA A 1 168 ? 16.135 -9.809 -13.495 1.00 93.06 168 ALA A N 1
ATOM 1192 C CA . ALA A 1 168 ? 15.695 -8.573 -14.141 1.00 93.06 168 ALA A CA 1
ATOM 1193 C C . ALA A 1 168 ? 16.272 -7.334 -13.437 1.00 93.06 168 ALA A C 1
ATOM 1195 O O . ALA A 1 168 ? 16.803 -6.439 -14.092 1.00 93.06 168 ALA A O 1
ATOM 1196 N N . TRP A 1 169 ? 16.244 -7.317 -12.102 1.00 94.88 169 TRP A N 1
ATOM 1197 C CA . TRP A 1 169 ? 16.806 -6.252 -11.274 1.00 94.88 169 TRP A CA 1
ATOM 1198 C C . TRP A 1 169 ? 18.317 -6.102 -11.474 1.00 94.88 169 TRP A C 1
ATOM 1200 O O . TRP A 1 169 ? 18.815 -4.985 -11.593 1.00 94.88 169 TRP A O 1
ATOM 1210 N N . GLY A 1 170 ? 19.059 -7.212 -11.528 1.00 95.50 170 GLY A N 1
ATOM 1211 C CA . GLY A 1 170 ? 20.506 -7.210 -11.759 1.00 95.50 170 GLY A CA 1
ATOM 1212 C C . GLY A 1 170 ? 20.914 -6.684 -13.138 1.00 95.50 170 GLY A C 1
ATOM 1213 O O . GLY A 1 170 ? 22.048 -6.237 -13.306 1.00 95.50 170 GLY A O 1
ATOM 1214 N N . GLY A 1 171 ? 19.996 -6.711 -14.108 1.00 95.88 171 GLY A N 1
ATOM 1215 C CA . GLY A 1 171 ? 20.183 -6.141 -15.440 1.00 95.88 171 GLY A CA 1
ATOM 1216 C C . GLY A 1 171 ? 19.911 -4.637 -15.543 1.00 95.88 171 GLY A C 1
ATOM 1217 O O . GLY A 1 171 ? 20.202 -4.062 -16.590 1.00 95.88 171 GLY A O 1
ATOM 1218 N N . LEU A 1 172 ? 19.368 -4.002 -14.496 1.00 97.50 172 LEU A N 1
ATOM 1219 C CA . LEU A 1 172 ? 18.997 -2.588 -14.528 1.00 97.50 172 LEU A CA 1
ATOM 1220 C C . LEU A 1 172 ? 20.204 -1.645 -14.465 1.00 97.50 172 LEU A C 1
ATOM 1222 O O . LEU A 1 172 ? 21.177 -1.856 -13.737 1.00 97.50 172 LEU A O 1
ATOM 1226 N N . SER A 1 173 ? 20.077 -0.515 -15.150 1.00 97.00 173 SER A N 1
ATOM 1227 C CA . SER A 1 173 ? 20.976 0.622 -15.027 1.00 97.00 173 SER A CA 1
ATOM 1228 C C . SER A 1 173 ? 20.858 1.302 -13.656 1.00 97.00 173 SER A C 1
ATOM 1230 O O . SER A 1 173 ? 19.814 1.297 -12.997 1.00 97.00 173 SER A O 1
ATOM 1232 N N . ALA A 1 174 ? 21.936 1.968 -13.225 1.00 94.94 174 ALA A N 1
ATOM 1233 C CA . ALA A 1 174 ? 21.932 2.727 -11.972 1.00 94.94 174 ALA A CA 1
ATOM 1234 C C . ALA A 1 174 ? 20.841 3.826 -11.920 1.00 94.94 174 ALA A C 1
ATOM 1236 O O . ALA A 1 174 ? 20.217 3.979 -10.867 1.00 94.94 174 ALA A O 1
ATOM 1237 N N . PRO A 1 175 ? 20.545 4.567 -13.011 1.00 93.62 175 PRO A N 1
ATOM 1238 C CA . PRO A 1 175 ? 19.390 5.464 -13.057 1.00 93.62 175 PRO A CA 1
ATOM 1239 C C . PRO A 1 175 ? 18.038 4.767 -12.836 1.00 93.62 175 PRO A C 1
ATOM 1241 O O . PRO A 1 175 ? 17.226 5.288 -12.072 1.00 93.62 175 PRO A O 1
ATOM 1244 N N . ALA A 1 176 ? 17.798 3.598 -13.443 1.00 94.62 176 ALA A N 1
ATOM 1245 C CA . ALA A 1 176 ? 16.555 2.837 -13.272 1.00 94.62 176 ALA A CA 1
ATOM 1246 C C . ALA A 1 176 ? 16.356 2.377 -11.823 1.00 94.62 176 ALA A C 1
ATOM 1248 O O . ALA A 1 176 ? 15.301 2.624 -11.230 1.00 94.62 176 ALA A O 1
ATOM 1249 N N . VAL A 1 177 ? 17.404 1.817 -11.210 1.00 94.69 177 VAL A N 1
ATOM 1250 C CA . VAL A 1 177 ? 17.401 1.489 -9.776 1.00 94.69 177 VAL A CA 1
ATOM 1251 C C . VAL A 1 177 ? 17.129 2.744 -8.943 1.00 94.69 177 VAL A C 1
ATOM 1253 O O . VAL A 1 177 ? 16.273 2.727 -8.060 1.00 94.69 177 VAL A O 1
ATOM 1256 N N . GLY A 1 178 ? 17.788 3.861 -9.269 1.00 91.69 178 GLY A N 1
ATOM 1257 C CA . GLY A 1 178 ? 17.618 5.146 -8.591 1.00 91.69 178 GLY A CA 1
ATOM 1258 C C . GLY A 1 178 ? 16.183 5.687 -8.616 1.00 91.69 178 GLY A C 1
ATOM 1259 O O . GLY A 1 178 ? 15.733 6.254 -7.617 1.00 91.69 178 GLY A O 1
ATOM 1260 N N . VAL A 1 179 ? 15.445 5.488 -9.714 1.00 91.31 179 VAL A N 1
ATOM 1261 C CA . VAL A 1 179 ? 14.025 5.866 -9.824 1.00 91.31 179 VAL A CA 1
ATOM 1262 C C . VAL A 1 179 ? 13.165 5.041 -8.863 1.00 91.31 179 VAL A C 1
ATOM 1264 O O . VAL A 1 179 ? 12.441 5.625 -8.053 1.00 91.31 179 VAL A O 1
ATOM 1267 N N . LEU A 1 180 ? 13.283 3.707 -8.879 1.00 92.38 180 LEU A N 1
ATOM 1268 C CA . LEU A 1 180 ? 12.541 2.832 -7.957 1.00 92.38 180 LEU A CA 1
ATOM 1269 C C . LEU A 1 180 ? 12.866 3.152 -6.495 1.00 92.38 180 LEU A C 1
ATOM 1271 O O . LEU A 1 180 ? 11.978 3.253 -5.653 1.00 92.38 180 LEU A O 1
ATOM 1275 N N . GLU A 1 181 ? 14.137 3.396 -6.203 1.00 91.69 181 GLU A N 1
ATOM 1276 C CA . GLU A 1 181 ? 14.634 3.785 -4.890 1.00 91.69 181 GLU A CA 1
ATOM 1277 C C . GLU A 1 181 ? 14.140 5.160 -4.406 1.00 91.69 181 GLU A C 1
ATOM 1279 O O . GLU A 1 181 ? 14.034 5.405 -3.196 1.00 91.69 181 GLU A O 1
ATOM 1284 N N . ALA A 1 182 ? 13.886 6.098 -5.319 1.00 89.19 182 ALA A N 1
ATOM 1285 C CA . ALA A 1 182 ? 13.308 7.398 -4.995 1.00 89.19 182 ALA A CA 1
ATOM 1286 C C . ALA A 1 182 ? 11.814 7.276 -4.666 1.00 89.19 182 ALA A C 1
ATOM 1288 O O . ALA A 1 182 ? 11.371 7.837 -3.657 1.00 89.19 182 ALA A O 1
ATOM 1289 N N . ILE A 1 183 ? 11.080 6.485 -5.458 1.00 89.44 183 ILE A N 1
ATOM 1290 C CA . ILE A 1 183 ? 9.666 6.161 -5.226 1.00 89.44 183 ILE A CA 1
ATOM 1291 C C . ILE A 1 183 ? 9.510 5.394 -3.904 1.00 89.44 183 ILE A C 1
ATOM 1293 O O . ILE A 1 183 ? 8.682 5.751 -3.068 1.00 89.44 183 ILE A O 1
ATOM 1297 N N . ALA A 1 184 ? 10.366 4.398 -3.652 1.00 89.19 184 ALA A N 1
ATOM 1298 C CA . ALA A 1 184 ? 10.379 3.595 -2.428 1.00 89.19 184 ALA A CA 1
ATOM 1299 C C . ALA A 1 184 ? 10.480 4.436 -1.151 1.00 89.19 184 ALA A C 1
ATOM 1301 O O . ALA A 1 184 ? 9.835 4.117 -0.153 1.00 89.19 184 ALA A O 1
ATOM 1302 N N . ARG A 1 185 ? 11.250 5.529 -1.195 1.00 85.62 185 ARG A N 1
ATOM 1303 C CA . ARG A 1 185 ? 11.436 6.458 -0.070 1.00 85.62 185 ARG A CA 1
ATOM 1304 C C . ARG A 1 185 ? 10.347 7.534 0.025 1.00 85.62 185 ARG A C 1
ATOM 1306 O O . ARG A 1 185 ? 10.426 8.378 0.913 1.00 85.62 185 ARG A O 1
ATOM 1313 N N . GLY A 1 186 ? 9.372 7.546 -0.887 1.00 76.69 186 GLY A N 1
ATOM 1314 C CA . GLY A 1 186 ? 8.301 8.544 -0.931 1.00 76.69 186 GLY A CA 1
ATOM 1315 C C . GLY A 1 186 ? 8.787 9.968 -1.222 1.00 76.69 186 GLY A C 1
ATOM 1316 O O . GLY A 1 186 ? 8.097 10.926 -0.885 1.00 76.69 186 GLY A O 1
ATOM 1317 N N . ARG A 1 187 ? 9.985 10.132 -1.811 1.00 61.50 187 ARG A N 1
ATOM 1318 C CA . ARG A 1 187 ? 10.539 11.456 -2.177 1.00 61.50 187 ARG A CA 1
ATOM 1319 C C . ARG A 1 187 ? 9.843 12.060 -3.393 1.00 61.50 187 ARG A C 1
ATOM 1321 O O . ARG A 1 187 ? 9.817 13.274 -3.558 1.00 61.50 187 ARG A O 1
ATOM 1328 N N . THR A 1 188 ? 9.272 11.195 -4.212 1.00 53.31 188 THR A N 1
ATOM 1329 C CA . THR A 1 188 ? 8.441 11.508 -5.361 1.00 53.31 188 THR A CA 1
ATOM 1330 C C . THR A 1 188 ? 7.110 10.814 -5.109 1.00 53.31 188 THR A C 1
ATOM 1332 O O . THR A 1 188 ? 7.079 9.585 -5.127 1.00 53.31 188 THR A O 1
ATOM 1335 N N . PRO A 1 189 ? 6.029 11.560 -4.806 1.00 51.12 189 PRO A N 1
ATOM 1336 C CA . PRO A 1 189 ? 4.711 10.958 -4.599 1.00 51.12 189 PRO A CA 1
ATOM 1337 C C . PRO A 1 189 ? 4.332 10.104 -5.814 1.00 51.12 189 PRO A C 1
ATOM 1339 O O . PRO A 1 189 ? 3.976 8.943 -5.706 1.00 51.12 189 PRO A O 1
ATOM 1342 N N . VAL A 1 190 ? 4.619 10.628 -6.995 1.00 58.22 190 VAL A N 1
ATOM 1343 C CA . VAL A 1 190 ? 4.481 9.954 -8.276 1.00 58.22 190 VAL A CA 1
ATOM 1344 C C . VAL A 1 190 ? 5.859 9.894 -8.905 1.00 58.22 190 VAL A C 1
ATOM 1346 O O . VAL A 1 190 ? 6.606 10.871 -8.814 1.00 58.22 190 VAL A O 1
ATOM 1349 N N . GLY A 1 191 ? 6.191 8.808 -9.604 1.00 58.16 191 GLY A N 1
ATOM 1350 C CA . GLY A 1 191 ? 7.286 8.785 -10.578 1.00 58.16 191 GLY A CA 1
ATOM 1351 C C . GLY A 1 191 ? 7.019 9.719 -11.766 1.00 58.16 191 GLY A C 1
ATOM 1352 O O . GLY A 1 191 ? 7.247 9.336 -12.905 1.00 58.16 191 GLY A O 1
ATOM 1353 N N . ALA A 1 192 ? 6.456 10.902 -11.507 1.00 72.50 192 ALA A N 1
ATOM 1354 C CA . ALA A 1 192 ? 6.040 11.888 -12.472 1.00 72.50 192 ALA A CA 1
ATOM 1355 C C . ALA A 1 192 ? 7.261 12.369 -13.246 1.00 72.50 192 ALA A C 1
ATOM 1357 O O . ALA A 1 192 ? 8.172 13.009 -12.713 1.00 72.50 192 ALA A O 1
ATOM 1358 N N . LEU A 1 193 ? 7.238 12.069 -14.528 1.00 73.44 193 LEU A N 1
ATOM 1359 C CA . LEU A 1 193 ? 8.110 12.605 -15.541 1.00 73.44 193 LEU A CA 1
ATOM 1360 C C . LEU A 1 193 ? 7.457 13.899 -16.031 1.00 73.44 193 LEU A C 1
ATOM 1362 O O . LEU A 1 193 ? 6.757 13.938 -17.039 1.00 73.44 193 LEU A O 1
ATOM 1366 N N . GLY A 1 194 ? 7.639 14.979 -15.268 1.00 69.44 194 GLY A N 1
ATOM 1367 C CA . GLY A 1 194 ? 7.204 16.302 -15.714 1.00 69.44 194 GLY A CA 1
ATOM 1368 C C . GLY A 1 194 ? 7.949 16.737 -16.983 1.00 69.44 194 GLY A C 1
ATOM 1369 O O . GLY A 1 194 ? 8.977 16.163 -17.343 1.00 69.44 194 GLY A O 1
ATOM 1370 N N . ALA A 1 195 ? 7.504 17.821 -17.625 1.00 70.25 195 ALA A N 1
ATOM 1371 C CA . ALA A 1 195 ? 8.151 18.358 -18.832 1.00 70.25 195 ALA A CA 1
ATOM 1372 C C . ALA A 1 195 ? 9.670 18.613 -18.667 1.00 70.25 195 ALA A C 1
ATOM 1374 O O . ALA A 1 195 ? 10.426 18.532 -19.634 1.00 70.25 195 ALA A O 1
ATOM 1375 N N . GLY A 1 196 ? 10.123 18.878 -17.435 1.00 73.81 196 GLY A N 1
ATOM 1376 C CA . GLY A 1 196 ? 11.532 19.062 -17.075 1.00 73.81 196 GLY A CA 1
ATOM 1377 C C . GLY A 1 196 ? 12.314 17.783 -16.740 1.00 73.81 196 GLY A C 1
ATOM 1378 O O . GLY A 1 196 ? 13.465 17.892 -16.321 1.00 73.81 196 GLY A O 1
ATOM 1379 N N . ALA A 1 197 ? 11.728 16.588 -16.875 1.00 80.50 197 ALA A N 1
ATOM 1380 C CA . ALA A 1 197 ? 12.442 15.332 -16.660 1.00 80.50 197 ALA A CA 1
ATOM 1381 C C . ALA A 1 197 ? 13.605 15.207 -17.655 1.00 80.50 197 ALA A C 1
ATOM 1383 O O . ALA A 1 197 ? 13.428 15.401 -18.860 1.00 80.50 197 ALA A O 1
ATOM 1384 N N . SER A 1 198 ? 14.795 14.894 -17.140 1.00 85.88 198 SER A N 1
ATOM 1385 C CA . SER A 1 198 ? 16.000 14.757 -17.953 1.00 85.88 198 SER A CA 1
ATOM 1386 C C . SER A 1 198 ? 15.966 13.481 -18.796 1.00 85.88 198 SER A C 1
ATOM 1388 O O . SER A 1 198 ? 15.313 12.499 -18.438 1.00 85.88 198 SER A O 1
ATOM 1390 N N . GLU A 1 199 ? 16.718 13.476 -19.898 1.00 88.31 199 GLU A N 1
ATOM 1391 C CA . GLU A 1 199 ? 16.811 12.315 -20.791 1.00 88.31 199 GLU A CA 1
ATOM 1392 C C . GLU A 1 199 ? 17.210 11.015 -20.061 1.00 88.31 199 GLU A C 1
ATOM 1394 O O . GLU A 1 199 ? 16.544 10.002 -20.269 1.00 88.31 199 GLU A O 1
ATOM 1399 N N . PRO A 1 200 ? 18.183 11.011 -19.119 1.00 88.50 200 PRO A N 1
ATOM 1400 C CA . PRO A 1 200 ? 18.492 9.809 -18.341 1.00 88.50 200 PRO A CA 1
ATOM 1401 C C . PRO A 1 200 ? 17.317 9.276 -17.514 1.00 88.50 200 PRO A C 1
ATOM 1403 O O . PRO A 1 200 ? 17.195 8.068 -17.342 1.00 88.50 200 PRO A O 1
ATOM 1406 N N . VAL A 1 201 ? 16.447 10.152 -16.998 1.00 86.94 201 VAL A N 1
ATOM 1407 C CA . VAL A 1 201 ? 15.282 9.739 -16.199 1.00 86.94 201 VAL A CA 1
ATOM 1408 C C . VAL A 1 201 ? 14.200 9.132 -17.097 1.00 86.94 201 VAL A C 1
ATOM 1410 O O . VAL A 1 201 ? 13.581 8.142 -16.714 1.00 86.94 201 VAL A O 1
ATOM 1413 N N . ARG A 1 202 ? 14.003 9.659 -18.312 1.00 88.81 202 ARG A N 1
ATOM 1414 C CA . ARG A 1 202 ? 13.080 9.058 -19.292 1.00 88.81 202 ARG A CA 1
ATOM 1415 C C . ARG A 1 202 ? 13.587 7.716 -19.815 1.00 88.81 202 ARG A C 1
ATOM 1417 O O . ARG A 1 202 ? 12.814 6.764 -19.911 1.00 88.81 202 ARG A O 1
ATOM 1424 N N . ALA A 1 203 ? 14.885 7.618 -20.095 1.00 92.44 203 ALA A N 1
ATOM 1425 C CA . ALA A 1 203 ? 15.520 6.359 -20.469 1.00 92.44 203 ALA A CA 1
ATOM 1426 C C . ALA A 1 203 ? 15.360 5.305 -19.360 1.00 92.44 203 ALA A C 1
ATOM 1428 O O . ALA A 1 203 ? 14.934 4.189 -19.639 1.00 92.44 203 ALA A O 1
ATOM 1429 N N . ALA A 1 204 ? 15.592 5.691 -18.100 1.00 93.88 204 ALA A N 1
ATOM 1430 C CA . ALA A 1 204 ? 15.362 4.841 -16.934 1.00 93.88 204 ALA A CA 1
ATOM 1431 C C . ALA A 1 204 ? 13.900 4.378 -16.816 1.00 93.88 204 ALA A C 1
ATOM 1433 O O . ALA A 1 204 ? 13.641 3.207 -16.563 1.00 93.88 204 ALA A O 1
ATOM 1434 N N . ALA A 1 205 ? 12.930 5.270 -17.034 1.00 92.00 205 ALA A N 1
ATOM 1435 C CA . ALA A 1 205 ? 11.512 4.910 -17.035 1.00 92.00 205 ALA A CA 1
ATOM 1436 C C . ALA A 1 205 ? 11.159 3.902 -18.144 1.00 92.00 205 ALA A C 1
ATOM 1438 O O . ALA A 1 205 ? 10.425 2.944 -17.904 1.00 92.00 205 ALA A O 1
ATOM 1439 N N . THR A 1 206 ? 11.720 4.090 -19.341 1.00 93.88 206 THR A N 1
ATOM 1440 C CA . THR A 1 206 ? 11.519 3.192 -20.491 1.00 93.88 206 THR A CA 1
ATOM 1441 C C . THR A 1 206 ? 12.137 1.819 -20.232 1.00 93.88 206 THR A C 1
ATOM 1443 O O . THR A 1 206 ? 11.535 0.797 -20.545 1.00 93.88 206 THR A O 1
ATOM 1446 N N . GLU A 1 207 ? 13.316 1.781 -19.615 1.00 96.25 207 GLU A N 1
ATOM 1447 C CA . GLU A 1 207 ? 13.988 0.551 -19.195 1.00 96.25 207 GLU A CA 1
ATOM 1448 C C . GLU A 1 207 ? 13.184 -0.214 -18.133 1.00 96.25 207 GLU A C 1
ATOM 1450 O O . GLU A 1 207 ? 13.000 -1.428 -18.241 1.00 96.25 207 GLU A O 1
ATOM 1455 N N . LEU A 1 208 ? 12.641 0.489 -17.135 1.00 95.56 208 LEU A N 1
ATOM 1456 C CA . LEU A 1 208 ? 11.764 -0.110 -16.126 1.00 95.56 208 LEU A CA 1
ATOM 1457 C C . LEU A 1 208 ? 10.491 -0.704 -16.749 1.00 95.56 208 LEU A C 1
ATOM 1459 O O . LEU A 1 208 ? 10.065 -1.786 -16.347 1.00 95.56 208 LEU A O 1
ATOM 1463 N N . ALA A 1 209 ? 9.917 -0.037 -17.753 1.00 94.25 209 ALA A N 1
ATOM 1464 C CA . ALA A 1 209 ? 8.788 -0.572 -18.509 1.00 94.25 209 ALA A CA 1
ATOM 1465 C C . ALA A 1 209 ? 9.171 -1.796 -19.350 1.00 94.25 209 ALA A C 1
ATOM 1467 O O . ALA A 1 209 ? 8.486 -2.815 -19.314 1.00 94.25 209 ALA A O 1
ATOM 1468 N N . GLY A 1 210 ? 10.294 -1.728 -20.068 1.00 94.88 210 GLY A N 1
ATOM 1469 C CA . GLY A 1 210 ? 10.788 -2.825 -20.902 1.00 94.88 210 GLY A CA 1
ATOM 1470 C C . GLY A 1 210 ? 11.192 -4.074 -20.111 1.00 94.88 210 GLY A C 1
ATOM 1471 O O . GLY A 1 210 ? 11.115 -5.178 -20.641 1.00 94.88 210 GLY A O 1
ATOM 1472 N N . SER A 1 211 ? 11.587 -3.911 -18.847 1.00 94.62 211 SER A N 1
ATOM 1473 C CA . SER A 1 211 ? 11.901 -5.012 -17.923 1.00 94.62 211 SER A CA 1
ATOM 1474 C C . SER A 1 211 ? 10.681 -5.559 -17.173 1.00 94.62 211 SER A C 1
ATOM 1476 O O . SER A 1 211 ? 10.816 -6.531 -16.434 1.00 94.62 211 SER A O 1
ATOM 1478 N N . GLY A 1 212 ? 9.494 -4.965 -17.347 1.00 93.62 212 GLY A N 1
ATOM 1479 C CA . GLY A 1 212 ? 8.277 -5.378 -16.643 1.00 93.62 212 GLY A CA 1
ATOM 1480 C C . GLY A 1 212 ? 8.273 -5.036 -15.149 1.00 93.62 212 GLY A C 1
ATOM 1481 O O . GLY A 1 212 ? 7.502 -5.622 -14.397 1.00 93.62 212 GLY A O 1
ATOM 1482 N N . LEU A 1 213 ? 9.126 -4.108 -14.696 1.00 94.69 213 LEU A N 1
ATOM 1483 C CA . LEU A 1 213 ? 9.256 -3.718 -13.281 1.00 94.69 213 LEU A CA 1
ATOM 1484 C C . LEU A 1 213 ? 8.497 -2.430 -12.935 1.00 94.69 213 LEU A C 1
ATOM 1486 O O . LEU A 1 213 ? 8.271 -2.120 -11.761 1.00 94.69 213 LEU A O 1
ATOM 1490 N N . ALA A 1 214 ? 8.054 -1.694 -13.949 1.00 94.00 214 ALA A N 1
ATOM 1491 C CA . ALA A 1 214 ? 7.102 -0.604 -13.826 1.00 94.00 214 ALA A CA 1
ATOM 1492 C C . ALA A 1 214 ? 6.236 -0.521 -15.084 1.00 94.00 214 ALA A C 1
ATOM 1494 O O . ALA A 1 214 ? 6.559 -1.094 -16.116 1.00 94.00 214 ALA A O 1
ATOM 1495 N N . GLU A 1 215 ? 5.161 0.246 -15.016 1.00 92.12 215 GLU A N 1
ATOM 1496 C CA . GLU A 1 215 ? 4.496 0.778 -16.198 1.00 92.12 215 GLU A CA 1
ATOM 1497 C C . GLU A 1 215 ? 4.679 2.292 -16.246 1.00 92.12 215 GLU A C 1
ATOM 1499 O O . GLU A 1 215 ? 4.735 2.964 -15.213 1.00 92.12 215 GLU A O 1
ATOM 1504 N N . VAL A 1 216 ? 4.777 2.835 -17.456 1.00 90.06 216 VAL A N 1
ATOM 1505 C CA . VAL A 1 216 ? 4.706 4.279 -17.676 1.00 90.06 216 VAL A CA 1
ATOM 1506 C C . VAL A 1 216 ? 3.291 4.578 -18.140 1.00 90.06 216 VAL A C 1
ATOM 1508 O O . VAL A 1 216 ? 2.855 4.105 -19.188 1.00 90.06 216 VAL A O 1
ATOM 1511 N N . THR A 1 217 ? 2.559 5.326 -17.327 1.00 84.69 217 THR A N 1
ATOM 1512 C CA . THR A 1 217 ? 1.186 5.758 -17.610 1.00 84.69 217 THR A CA 1
ATOM 1513 C C . THR A 1 217 ? 1.147 7.274 -17.653 1.00 84.69 217 THR A C 1
ATOM 1515 O O . THR A 1 217 ? 1.964 7.929 -17.020 1.00 84.69 217 THR A O 1
ATOM 1518 N N . GLY A 1 218 ? 0.239 7.872 -18.414 1.00 75.00 218 GLY A N 1
ATOM 1519 C CA . GLY A 1 218 ? 0.214 9.326 -18.536 1.00 75.00 218 GLY A CA 1
ATOM 1520 C C . GLY A 1 218 ? -0.759 9.828 -19.586 1.00 75.00 218 GLY A C 1
ATOM 1521 O O . GLY A 1 218 ? -1.237 9.066 -20.426 1.00 75.00 218 GLY A O 1
ATOM 1522 N N . GLY A 1 219 ? -1.041 11.123 -19.505 1.00 63.66 219 GLY A N 1
ATOM 1523 C CA . GLY A 1 219 ? -1.871 11.880 -20.439 1.00 63.66 219 GLY A CA 1
ATOM 1524 C C . GLY A 1 219 ? -1.368 13.321 -20.524 1.00 63.66 219 GLY A C 1
ATOM 1525 O O . GLY A 1 219 ? -0.183 13.572 -20.307 1.00 63.66 219 GLY A O 1
ATOM 1526 N N . ASP A 1 220 ? -2.259 14.277 -20.782 1.00 54.59 220 ASP A N 1
ATOM 1527 C CA . ASP A 1 220 ? -1.891 15.692 -20.960 1.00 54.59 220 ASP A CA 1
ATOM 1528 C C . ASP A 1 220 ? -1.198 16.320 -19.727 1.00 54.59 220 ASP A C 1
ATOM 1530 O O . ASP A 1 220 ? -0.400 17.246 -19.871 1.00 54.59 220 ASP A O 1
ATOM 1534 N N . ASP A 1 221 ? -1.441 15.781 -18.526 1.00 60.50 221 ASP A N 1
ATOM 1535 C CA . ASP A 1 221 ? -0.864 16.251 -17.254 1.00 60.50 221 ASP A CA 1
ATOM 1536 C C . ASP A 1 221 ? 0.555 15.709 -16.965 1.00 60.50 221 ASP A C 1
ATOM 1538 O O . ASP A 1 221 ? 1.175 16.076 -15.961 1.00 60.50 221 ASP A O 1
ATOM 1542 N N . GLY A 1 222 ? 1.090 14.856 -17.847 1.00 73.50 222 GLY A N 1
ATOM 1543 C CA . GLY A 1 222 ? 2.435 14.284 -17.763 1.00 73.50 222 GLY A CA 1
ATOM 1544 C C . GLY A 1 222 ? 2.464 12.761 -17.620 1.00 73.50 222 GLY A C 1
ATOM 1545 O O . GLY A 1 222 ? 1.468 12.109 -17.300 1.00 73.50 222 GLY A O 1
ATOM 1546 N N . GLU A 1 223 ? 3.641 12.193 -17.873 1.00 83.62 223 GLU A N 1
ATOM 1547 C CA . GLU A 1 223 ? 3.920 10.769 -17.685 1.00 83.62 223 GLU A CA 1
ATOM 1548 C C . GLU A 1 223 ? 4.255 10.466 -16.220 1.00 83.62 223 GLU A C 1
ATOM 1550 O O . GLU A 1 223 ? 4.811 11.292 -15.500 1.00 83.62 223 GLU A O 1
ATOM 1555 N N . VAL A 1 224 ? 3.933 9.262 -15.767 1.00 87.62 224 VAL A N 1
ATOM 1556 C CA . VAL A 1 224 ? 4.116 8.761 -14.408 1.00 87.62 224 VAL A CA 1
ATOM 1557 C C . VAL A 1 224 ? 4.624 7.328 -14.481 1.00 87.62 224 VAL A C 1
ATOM 1559 O O . VAL A 1 224 ? 3.996 6.454 -15.078 1.00 87.62 224 VAL A O 1
ATOM 1562 N N . VAL A 1 225 ? 5.743 7.070 -13.812 1.00 91.31 225 VAL A N 1
ATOM 1563 C CA . VAL A 1 225 ? 6.236 5.716 -13.555 1.00 91.31 225 VAL A CA 1
ATOM 1564 C C . VAL A 1 225 ? 5.474 5.130 -12.369 1.00 91.31 225 VAL A C 1
ATOM 1566 O O . VAL A 1 225 ? 5.600 5.621 -11.242 1.00 91.31 225 VAL A O 1
ATOM 1569 N N . VAL A 1 226 ? 4.701 4.076 -12.619 1.00 92.44 226 VAL A N 1
ATOM 1570 C CA . VAL A 1 226 ? 3.982 3.307 -11.601 1.00 92.44 226 VAL A CA 1
ATOM 1571 C C . VAL A 1 226 ? 4.694 1.965 -11.425 1.00 92.44 226 VAL A C 1
ATOM 1573 O O . VAL A 1 226 ? 4.683 1.139 -12.338 1.00 92.44 226 VAL A O 1
ATOM 1576 N N . PRO A 1 227 ? 5.360 1.719 -10.285 1.00 94.06 227 PRO A N 1
ATOM 1577 C CA . PRO A 1 227 ? 6.124 0.496 -10.099 1.00 94.06 227 PRO A CA 1
ATOM 1578 C C . PRO A 1 227 ? 5.204 -0.718 -9.966 1.00 94.06 227 PRO A C 1
ATOM 1580 O O . PRO A 1 227 ? 4.098 -0.641 -9.411 1.00 94.06 227 PRO A O 1
ATOM 1583 N N . ARG A 1 228 ? 5.710 -1.882 -10.380 1.00 93.50 228 ARG A N 1
ATOM 1584 C CA . ARG A 1 228 ? 5.131 -3.140 -9.921 1.00 93.50 228 ARG A CA 1
ATOM 1585 C C . ARG A 1 228 ? 5.341 -3.269 -8.418 1.00 93.50 228 ARG A C 1
ATOM 1587 O O . ARG A 1 228 ? 6.397 -2.917 -7.890 1.00 93.50 228 ARG A O 1
ATOM 1594 N N . ALA A 1 229 ? 4.346 -3.792 -7.712 1.00 92.75 229 ALA A N 1
ATOM 1595 C CA . ALA A 1 229 ? 4.372 -3.876 -6.257 1.00 92.75 229 ALA A CA 1
ATOM 1596 C C . ALA A 1 229 ? 5.585 -4.676 -5.752 1.00 92.75 229 ALA A C 1
ATOM 1598 O O . ALA A 1 229 ? 6.216 -4.273 -4.778 1.00 92.75 229 ALA A O 1
ATOM 1599 N N . HIS A 1 230 ? 5.945 -5.767 -6.437 1.00 91.06 230 HIS A N 1
ATOM 1600 C CA . HIS A 1 230 ? 7.099 -6.598 -6.086 1.00 91.06 230 HIS A CA 1
ATOM 1601 C C . HIS A 1 230 ? 8.438 -5.872 -6.329 1.00 91.06 230 HIS A C 1
ATOM 1603 O O . HIS A 1 230 ? 9.360 -6.002 -5.529 1.00 91.06 230 HIS A O 1
ATOM 1609 N N . ALA A 1 231 ? 8.536 -5.039 -7.371 1.00 93.69 231 ALA A N 1
ATOM 1610 C CA . ALA A 1 231 ? 9.715 -4.210 -7.624 1.00 93.69 231 ALA A CA 1
ATOM 1611 C C . ALA A 1 231 ? 9.852 -3.102 -6.566 1.00 93.69 231 ALA A C 1
ATOM 1613 O O . ALA A 1 231 ? 10.953 -2.806 -6.101 1.00 93.69 231 ALA A O 1
ATOM 1614 N N . LEU A 1 232 ? 8.730 -2.522 -6.125 1.00 93.31 232 LEU A N 1
ATOM 1615 C CA . LEU A 1 232 ? 8.723 -1.552 -5.031 1.00 93.31 232 LEU A CA 1
ATOM 1616 C C . LEU A 1 232 ? 9.112 -2.189 -3.687 1.00 93.31 232 LEU A C 1
ATOM 1618 O O . LEU A 1 232 ? 9.872 -1.590 -2.929 1.00 93.31 232 LEU A O 1
ATOM 1622 N N . ASP A 1 233 ? 8.622 -3.395 -3.393 1.00 92.31 233 ASP A N 1
ATOM 1623 C CA . ASP A 1 233 ? 9.032 -4.176 -2.218 1.00 92.31 233 ASP A CA 1
ATOM 1624 C C . ASP A 1 233 ? 10.538 -4.453 -2.239 1.00 92.31 233 ASP A C 1
ATOM 1626 O O . ASP A 1 233 ? 11.236 -4.141 -1.273 1.00 92.31 233 ASP A O 1
ATOM 1630 N N . ARG A 1 234 ? 11.064 -4.908 -3.381 1.00 92.19 234 ARG A N 1
ATOM 1631 C CA . ARG A 1 234 ? 12.498 -5.129 -3.599 1.00 92.19 234 ARG A CA 1
ATOM 1632 C C . ARG A 1 234 ? 13.336 -3.868 -3.369 1.00 92.19 234 ARG A C 1
ATOM 1634 O O . ARG A 1 234 ? 14.411 -3.947 -2.776 1.00 92.19 234 ARG A O 1
ATOM 1641 N N . ALA A 1 235 ? 12.842 -2.708 -3.802 1.00 93.25 235 ALA A N 1
ATOM 1642 C CA . ALA A 1 235 ? 13.495 -1.416 -3.597 1.00 93.25 235 ALA A CA 1
ATOM 1643 C C . ALA A 1 235 ? 13.501 -0.966 -2.123 1.00 93.25 235 ALA A C 1
ATOM 1645 O O . ALA A 1 235 ? 14.420 -0.270 -1.691 1.00 93.25 235 ALA A O 1
ATOM 1646 N N . ARG A 1 236 ? 12.469 -1.329 -1.350 1.00 91.69 236 ARG A N 1
ATOM 1647 C CA . ARG A 1 236 ? 12.318 -0.947 0.066 1.00 91.69 236 ARG A CA 1
ATOM 1648 C C . ARG A 1 236 ? 13.092 -1.852 1.0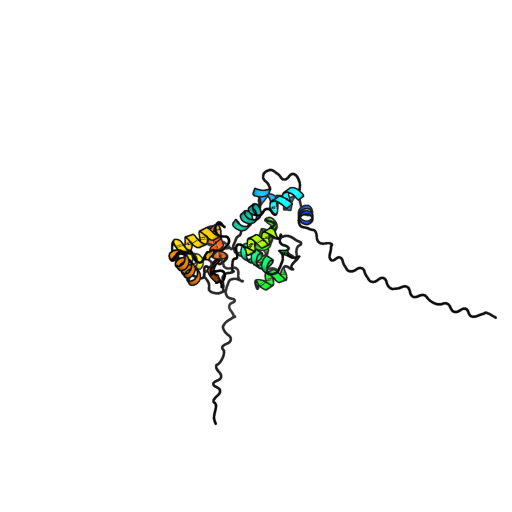10 1.00 91.69 236 ARG A C 1
ATOM 1650 O O . ARG A 1 236 ? 13.710 -1.364 1.951 1.00 91.69 236 ARG A O 1
ATOM 1657 N N . HIS A 1 237 ? 13.028 -3.154 0.760 1.00 90.44 237 HIS A N 1
ATOM 1658 C CA . HIS A 1 237 ? 13.459 -4.180 1.708 1.00 90.44 237 HIS A CA 1
ATOM 1659 C C . HIS A 1 237 ? 14.706 -4.936 1.250 1.00 90.44 237 HIS A C 1
ATOM 1661 O O . HIS A 1 237 ? 15.247 -5.731 2.013 1.00 90.44 237 HIS A O 1
ATOM 1667 N N . GLY A 1 238 ? 15.188 -4.667 0.035 1.00 90.88 238 GLY A N 1
ATOM 1668 C CA . GLY A 1 238 ? 16.304 -5.391 -0.560 1.00 90.88 238 GLY A CA 1
ATOM 1669 C C . GLY A 1 238 ? 15.894 -6.764 -1.093 1.00 90.88 238 GLY A C 1
ATOM 1670 O O . GLY A 1 238 ? 14.708 -7.084 -1.195 1.00 90.88 238 GLY A O 1
ATOM 1671 N N . ALA A 1 239 ? 16.897 -7.557 -1.480 1.00 87.62 239 ALA A N 1
ATOM 1672 C CA . ALA A 1 239 ? 16.686 -8.944 -1.882 1.00 87.62 239 ALA A CA 1
ATOM 1673 C C . ALA A 1 239 ? 16.108 -9.725 -0.701 1.00 87.62 239 ALA A 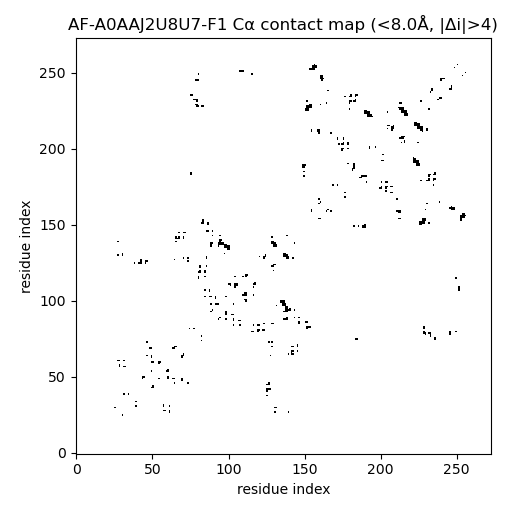C 1
ATOM 1675 O O . ALA A 1 239 ? 16.525 -9.520 0.440 1.00 87.62 239 ALA A O 1
ATOM 1676 N N . ARG A 1 240 ? 15.150 -10.607 -0.970 1.00 81.81 240 ARG A N 1
ATOM 1677 C CA . ARG A 1 240 ? 14.624 -11.522 0.044 1.00 81.81 240 ARG A CA 1
ATOM 1678 C C . ARG A 1 240 ? 15.417 -12.827 -0.024 1.00 81.81 240 ARG A C 1
ATOM 1680 O O . ARG A 1 240 ? 15.836 -13.227 -1.106 1.00 81.81 240 ARG A O 1
ATOM 1687 N N . ASP A 1 241 ? 15.601 -13.484 1.116 1.00 74.44 241 ASP A N 1
ATOM 1688 C CA . ASP A 1 241 ? 16.290 -14.777 1.174 1.00 74.44 241 ASP A CA 1
ATOM 1689 C C . ASP A 1 241 ? 15.554 -15.836 0.343 1.00 74.44 241 ASP A C 1
ATOM 1691 O O . ASP A 1 241 ? 14.318 -15.891 0.361 1.00 74.44 241 ASP A O 1
ATOM 1695 N N . GLU A 1 242 ? 16.312 -16.697 -0.346 1.00 63.66 242 GLU A N 1
ATOM 1696 C CA . GLU A 1 242 ? 15.780 -17.829 -1.113 1.00 63.66 242 GLU A CA 1
ATOM 1697 C C . GLU A 1 242 ? 14.812 -18.667 -0.257 1.00 63.66 242 GLU A C 1
ATOM 1699 O O . GLU A 1 242 ? 15.132 -19.083 0.856 1.00 63.66 242 GLU A O 1
ATOM 1704 N N . GLY A 1 243 ? 13.600 -18.902 -0.771 1.00 56.44 243 GLY A N 1
ATOM 1705 C CA . GLY A 1 243 ? 12.534 -19.610 -0.052 1.00 56.44 243 GLY A CA 1
ATOM 1706 C C . GLY A 1 243 ? 11.612 -18.729 0.800 1.00 56.44 243 GLY A C 1
ATOM 1707 O O . GLY A 1 243 ? 10.669 -19.248 1.399 1.00 56.44 243 GLY A O 1
ATOM 1708 N N . SER A 1 244 ? 11.811 -17.405 0.839 1.00 61.28 244 SER A N 1
ATOM 1709 C CA . SER A 1 244 ? 10.797 -16.496 1.384 1.00 61.28 244 SER A CA 1
ATOM 1710 C C . SER A 1 244 ? 9.484 -16.648 0.609 1.00 61.28 244 SER A C 1
ATOM 1712 O O . SER A 1 244 ? 9.464 -16.576 -0.619 1.00 61.28 244 SER A O 1
ATOM 1714 N N . SER A 1 245 ? 8.360 -16.792 1.314 1.00 56.00 245 SER A N 1
ATOM 1715 C CA . SER A 1 245 ? 7.030 -16.857 0.691 1.00 56.00 245 SER A CA 1
ATOM 1716 C C . SER A 1 245 ? 6.679 -15.605 -0.125 1.00 56.00 245 SER A C 1
ATOM 1718 O O . SER A 1 245 ? 5.791 -15.664 -0.967 1.00 56.00 245 SER A O 1
ATOM 1720 N N . LEU A 1 246 ? 7.399 -14.496 0.092 1.00 59.28 246 LEU A N 1
ATOM 1721 C CA . LEU A 1 246 ? 7.289 -13.249 -0.670 1.00 59.28 246 LEU A CA 1
ATOM 1722 C C . LEU A 1 246 ? 8.069 -13.266 -1.990 1.00 59.28 246 LEU A C 1
ATOM 1724 O O . LEU A 1 246 ? 7.746 -12.472 -2.877 1.00 59.28 246 LEU A O 1
ATOM 1728 N N . LEU A 1 247 ? 9.095 -14.124 -2.114 1.00 52.97 247 LEU A N 1
ATOM 1729 C CA . LEU A 1 247 ? 9.817 -14.302 -3.375 1.00 52.97 247 LEU A CA 1
ATOM 1730 C C . LEU A 1 247 ? 8.899 -14.923 -4.416 1.00 52.97 247 LEU A C 1
ATOM 1732 O O . LEU A 1 247 ? 8.927 -14.531 -5.575 1.00 52.97 247 LEU A O 1
ATOM 1736 N N . HIS A 1 248 ? 8.055 -15.874 -4.032 1.00 62.66 248 HIS A N 1
ATOM 1737 C CA . HIS A 1 248 ? 7.104 -16.414 -4.984 1.00 62.66 248 HIS A CA 1
ATOM 1738 C C . HIS A 1 248 ? 6.025 -15.378 -5.283 1.00 62.66 248 HIS A C 1
ATOM 1740 O O . HIS A 1 248 ? 5.405 -14.818 -4.378 1.00 62.66 248 HIS A O 1
ATOM 1746 N N . ALA A 1 249 ? 5.769 -15.161 -6.576 1.00 63.38 249 ALA A N 1
ATOM 1747 C CA . ALA A 1 249 ? 4.484 -14.627 -6.982 1.00 63.38 249 ALA A CA 1
ATOM 1748 C C . ALA A 1 249 ? 3.397 -15.495 -6.318 1.00 63.38 249 ALA A C 1
ATOM 1750 O O . ALA A 1 249 ? 3.378 -16.704 -6.559 1.00 63.38 249 ALA A O 1
ATOM 1751 N N . PRO A 1 250 ? 2.513 -14.938 -5.471 1.00 65.75 250 PRO A N 1
ATOM 1752 C CA . PRO A 1 250 ? 1.330 -15.637 -5.038 1.00 65.75 250 PRO A CA 1
ATOM 1753 C C . PRO A 1 250 ? 0.562 -16.080 -6.280 1.00 65.75 250 PRO A C 1
ATOM 1755 O O . PRO A 1 250 ? 0.658 -15.464 -7.345 1.00 65.75 250 PRO A O 1
ATOM 1758 N N . ALA A 1 251 ? -0.200 -17.160 -6.146 1.00 65.38 251 ALA A N 1
ATOM 1759 C CA . ALA A 1 251 ? -0.812 -17.847 -7.280 1.00 65.38 251 ALA A CA 1
ATOM 1760 C C . ALA A 1 251 ? -1.650 -16.928 -8.192 1.00 65.38 251 ALA A C 1
ATOM 1762 O O . ALA A 1 251 ? -1.791 -17.203 -9.379 1.00 65.38 251 ALA A O 1
ATOM 1763 N N . TRP A 1 252 ? -2.164 -15.815 -7.665 1.00 67.00 252 TRP A N 1
ATOM 1764 C CA . TRP A 1 252 ? -2.920 -14.816 -8.421 1.00 67.00 252 TRP A CA 1
ATOM 1765 C C . TRP A 1 252 ? -2.091 -13.862 -9.277 1.00 67.00 252 TRP A C 1
ATOM 1767 O O . TRP A 1 252 ? -2.614 -13.287 -10.227 1.00 67.00 252 TRP A O 1
ATOM 1777 N N . ALA A 1 253 ? -0.815 -13.691 -8.954 1.00 61.94 253 ALA A N 1
ATOM 1778 C CA . ALA A 1 253 ? 0.141 -12.965 -9.777 1.00 61.94 253 ALA A CA 1
ATOM 1779 C C . ALA A 1 253 ? 0.751 -13.856 -10.871 1.00 61.94 253 ALA A C 1
ATOM 1781 O O . ALA A 1 253 ? 1.203 -13.361 -11.901 1.00 61.94 253 ALA A O 1
ATOM 1782 N N . ALA A 1 254 ? 0.762 -15.174 -10.659 1.00 60.59 254 ALA A N 1
ATOM 1783 C CA . ALA A 1 254 ? 1.218 -16.125 -11.658 1.00 60.59 254 ALA A CA 1
ATOM 1784 C C . ALA A 1 254 ? 0.184 -16.279 -12.795 1.00 60.59 254 ALA A C 1
ATOM 1786 O O . ALA A 1 254 ? -1.026 -16.173 -12.569 1.00 60.59 254 ALA A O 1
ATOM 1787 N N . PRO A 1 255 ? 0.619 -16.579 -14.032 1.00 48.06 255 PRO A N 1
ATOM 1788 C CA . PRO A 1 255 ? -0.300 -16.958 -15.095 1.00 48.06 255 PRO A CA 1
ATOM 1789 C C . PRO A 1 255 ? -1.137 -18.162 -14.661 1.00 48.06 255 PRO A C 1
ATOM 1791 O O . PRO A 1 255 ? -0.594 -19.217 -14.328 1.00 48.06 255 PRO A O 1
ATOM 1794 N N . ARG A 1 256 ? -2.467 -18.049 -14.726 1.00 48.16 256 ARG A N 1
ATOM 1795 C CA . ARG A 1 256 ? -3.330 -19.230 -14.643 1.00 48.16 256 ARG A CA 1
ATOM 1796 C C . ARG A 1 256 ? -3.023 -20.120 -15.844 1.00 48.16 256 ARG A C 1
ATOM 1798 O O . ARG A 1 256 ? -3.365 -19.772 -16.978 1.00 48.16 256 ARG A O 1
ATOM 1805 N N . ALA A 1 257 ? -2.378 -21.260 -15.602 1.00 42.62 257 ALA A N 1
ATOM 1806 C CA . ALA A 1 257 ? -2.183 -22.292 -16.612 1.00 42.62 257 ALA A CA 1
ATOM 1807 C C . ALA A 1 257 ? -3.566 -22.738 -17.120 1.00 42.62 257 ALA A C 1
ATOM 1809 O O . ALA A 1 257 ? -4.293 -23.444 -16.429 1.00 42.62 257 ALA A O 1
ATOM 1810 N N . GLY A 1 258 ? -3.964 -22.243 -18.296 1.00 44.56 258 GLY A N 1
ATOM 1811 C CA . GLY A 1 258 ? -5.277 -22.521 -18.888 1.00 44.56 258 GLY A CA 1
ATOM 1812 C C . GLY A 1 258 ? -5.895 -21.375 -19.692 1.00 44.56 258 GLY A C 1
ATOM 1813 O O . GLY A 1 258 ? -6.733 -21.641 -20.546 1.00 44.56 258 GLY A O 1
ATOM 1814 N N . ALA A 1 259 ? -5.459 -20.123 -19.518 1.00 42.41 259 ALA A N 1
ATOM 1815 C CA . ALA A 1 259 ? -5.910 -19.006 -20.361 1.00 42.41 259 ALA A CA 1
ATOM 1816 C C . ALA A 1 259 ? -5.066 -18.880 -21.646 1.00 42.41 259 ALA A C 1
ATOM 1818 O O . ALA A 1 259 ? -4.610 -17.798 -22.013 1.00 42.41 259 ALA A O 1
ATOM 1819 N N . ALA A 1 260 ? -4.814 -20.001 -22.327 1.00 39.44 260 ALA A N 1
ATOM 1820 C CA . ALA A 1 260 ? -4.284 -19.963 -23.683 1.00 39.44 260 ALA A CA 1
ATOM 1821 C C . ALA A 1 260 ? -5.388 -19.467 -24.624 1.00 39.44 260 ALA A C 1
ATOM 1823 O O . ALA A 1 260 ? -6.506 -19.979 -24.622 1.00 39.44 260 ALA A O 1
ATOM 1824 N N . ALA A 1 261 ? -5.037 -18.439 -25.394 1.00 41.94 261 ALA A N 1
ATOM 1825 C CA . ALA A 1 261 ? -5.793 -17.815 -26.464 1.00 41.94 261 ALA A CA 1
ATOM 1826 C C . ALA A 1 261 ? -6.814 -18.748 -27.141 1.00 41.94 261 ALA A C 1
ATOM 1828 O O . ALA A 1 261 ? -6.453 -19.643 -27.905 1.00 41.94 261 ALA A O 1
ATOM 1829 N N . GLY A 1 262 ? -8.102 -18.469 -26.923 1.00 35.16 262 GLY A N 1
ATOM 1830 C CA . GLY A 1 262 ? -9.150 -18.878 -27.850 1.00 35.16 262 GLY A CA 1
ATOM 1831 C C . GLY A 1 262 ? -8.844 -18.245 -29.204 1.00 35.16 262 GLY A C 1
ATOM 1832 O O . GLY A 1 262 ? -9.059 -17.047 -29.401 1.00 35.16 262 GLY A O 1
ATOM 1833 N N . GLY A 1 263 ? -8.250 -19.039 -30.093 1.00 33.59 263 GLY A N 1
ATOM 1834 C CA . GLY A 1 263 ? -7.860 -18.628 -31.429 1.00 33.59 263 GLY A CA 1
ATOM 1835 C C . GLY A 1 263 ? -9.049 -18.028 -32.167 1.00 33.59 263 GLY A C 1
ATOM 1836 O O . GLY A 1 263 ? -10.087 -18.665 -32.331 1.00 33.59 263 GLY A O 1
ATOM 1837 N N . ARG A 1 264 ? -8.891 -16.790 -32.637 1.00 37.03 264 ARG A N 1
ATOM 1838 C CA . ARG A 1 264 ? -9.722 -16.288 -33.727 1.00 37.03 264 ARG A CA 1
ATOM 1839 C C . ARG A 1 264 ? -9.258 -17.009 -34.984 1.00 37.03 264 ARG A C 1
ATOM 1841 O O . ARG A 1 264 ? -8.307 -16.577 -35.629 1.00 37.03 264 ARG A O 1
ATOM 1848 N N . GLU A 1 265 ? -9.912 -18.118 -35.308 1.00 35.19 265 GLU A N 1
ATOM 1849 C CA . GLU A 1 265 ? -9.900 -18.638 -36.669 1.00 35.19 265 GLU A CA 1
ATOM 1850 C C . GLU A 1 265 ? -10.427 -17.537 -37.589 1.00 35.19 265 GLU A C 1
ATOM 1852 O O . GLU A 1 265 ? -11.585 -17.114 -37.521 1.00 35.19 265 GLU A O 1
ATOM 1857 N N . ALA A 1 266 ? -9.530 -17.023 -38.425 1.00 39.78 266 ALA A N 1
ATOM 1858 C CA . ALA A 1 266 ? -9.871 -16.160 -39.532 1.00 39.78 266 ALA A CA 1
ATOM 1859 C C . ALA A 1 266 ? -10.715 -16.972 -40.523 1.00 39.78 266 ALA A C 1
ATOM 1861 O O . ALA A 1 266 ? -10.187 -17.693 -41.370 1.00 39.78 266 ALA A O 1
ATOM 1862 N N . SER A 1 267 ? -12.039 -16.859 -40.409 1.00 37.97 267 SER A N 1
ATOM 1863 C CA . SER A 1 267 ? -12.950 -17.314 -41.451 1.00 37.97 267 SER A CA 1
ATOM 1864 C C . SER A 1 267 ? -12.731 -16.448 -42.689 1.00 37.97 267 SER A C 1
ATOM 1866 O O . SER A 1 267 ? -13.103 -15.274 -42.750 1.00 37.97 267 SER A O 1
ATOM 1868 N N . SER A 1 268 ? -12.054 -17.038 -43.666 1.00 43.22 268 SER A N 1
ATOM 1869 C CA . SER A 1 268 ? -11.870 -16.521 -45.014 1.00 43.22 268 SER A CA 1
ATOM 1870 C C . SER A 1 268 ? -13.206 -16.612 -45.760 1.00 43.22 268 SER A C 1
ATOM 1872 O O . SER A 1 268 ? -13.496 -17.563 -46.480 1.00 43.22 268 SER A O 1
ATOM 1874 N N . GLY A 1 269 ? -14.045 -15.595 -45.559 1.00 38.34 269 GLY A N 1
ATOM 1875 C CA . GLY A 1 269 ? -15.293 -15.383 -46.286 1.00 38.34 269 GLY A CA 1
ATOM 1876 C C . GLY A 1 269 ? -15.038 -14.867 -47.700 1.00 38.34 269 GLY A C 1
ATOM 1877 O O . GLY A 1 269 ? -14.918 -13.669 -47.940 1.00 38.34 269 GLY A O 1
ATOM 1878 N N . GLN A 1 270 ? -14.946 -15.814 -48.622 1.00 39.31 270 GLN A N 1
ATOM 1879 C CA . GLN A 1 270 ? -14.885 -15.673 -50.069 1.00 39.31 270 GLN A CA 1
ATOM 1880 C C . GLN A 1 270 ? -16.093 -14.878 -50.615 1.00 39.31 270 GLN A C 1
ATOM 1882 O O . GLN A 1 270 ? -17.209 -15.389 -50.647 1.00 39.31 270 GLN A O 1
ATOM 1887 N N . TRP A 1 271 ? -15.879 -13.644 -51.082 1.00 36.19 271 TRP A N 1
ATOM 1888 C CA . TRP A 1 271 ? -16.866 -12.913 -51.888 1.00 36.19 271 TRP A CA 1
ATOM 1889 C C . TRP A 1 271 ? -16.744 -13.359 -53.352 1.00 36.19 271 TRP A C 1
ATOM 1891 O O . TRP A 1 271 ? -15.771 -13.031 -54.031 1.00 36.19 271 TRP A O 1
ATOM 1901 N N . ARG A 1 272 ? -17.720 -14.138 -53.831 1.00 44.53 272 ARG A N 1
ATOM 1902 C CA . ARG A 1 272 ? -18.005 -14.299 -55.265 1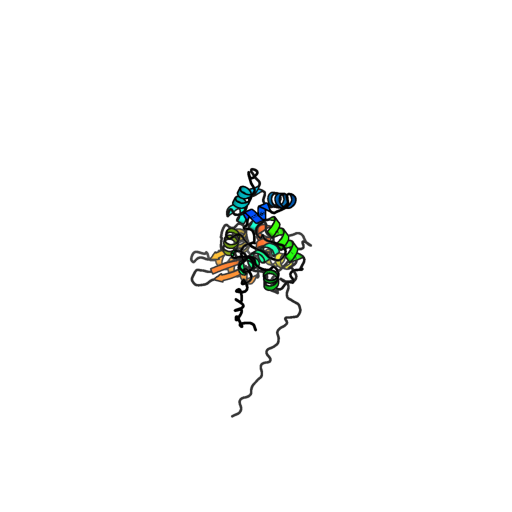.00 44.53 272 ARG A CA 1
ATOM 1903 C C . ARG A 1 272 ? -19.067 -13.271 -55.662 1.00 44.53 272 ARG A C 1
ATOM 1905 O O . ARG A 1 272 ? -19.972 -13.005 -54.872 1.00 44.53 272 ARG A O 1
ATOM 1912 N N . GLY A 1 273 ? -18.897 -12.694 -56.853 1.00 41.34 273 GLY A N 1
ATOM 1913 C CA . GLY A 1 273 ? -19.943 -11.943 -57.552 1.00 41.34 273 GLY A CA 1
ATOM 1914 C C . GLY A 1 273 ? -21.037 -12.837 -58.115 1.00 41.34 273 GLY A C 1
ATOM 1915 O O . GLY A 1 273 ? -20.943 -14.076 -57.944 1.00 41.34 273 GLY A O 1
#

Solvent-accessible surface area (backbone atoms only — not comparable to full-atom values): 15809 Å² total; per-residue (Å²): 136,87,85,89,76,88,79,81,80,80,78,74,81,76,78,74,76,74,79,77,74,93,75,79,74,69,55,72,53,56,47,60,67,68,49,53,70,70,55,52,48,47,30,35,71,63,35,52,81,47,38,60,70,73,51,92,42,64,62,51,37,48,54,40,59,61,31,67,72,50,40,51,53,56,59,60,70,45,49,31,67,34,47,46,54,52,50,42,34,44,75,72,39,12,49,80,40,80,33,52,43,60,61,42,25,51,73,58,65,41,63,70,80,38,66,68,59,46,51,28,51,51,51,34,40,40,61,61,56,30,44,76,62,95,63,32,32,25,32,50,57,59,48,40,51,54,43,69,45,47,58,64,39,73,57,52,64,85,42,58,46,35,72,47,30,54,53,51,58,73,70,52,53,70,61,30,52,50,50,46,42,36,44,44,70,57,78,33,54,52,50,57,43,47,95,82,54,49,70,66,58,53,52,19,48,53,50,31,35,75,59,49,42,24,44,75,48,68,60,98,92,35,39,29,45,34,34,16,26,59,47,39,27,38,48,60,71,44,85,75,64,91,85,40,79,80,39,47,59,54,76,65,39,39,62,66,91,77,78,68,77,83,73,80,76,80,78,82,78,81,84,76,134

Mean predicted aligned error: 10.73 Å

Foldseek 3Di:
DDDDDDDDDDDDDDPDPDDPDPPDFDDQLVQQVPDDPVLVVLLCVLQVVLPVVHQPDSVSSSVSLLDLVSLVVSQLPDFLLLLLLLLLCLVVPLQPHKDFLCSSCVVLVHDSPQPSNVVSVVSCVSSPQWGDDDGITHGHVSSSVLCVLQDAAAQAAPAAFQPRLVVLVVPADPLLLVLLLCSSNCVRSWQFCPPPRDPSSVVSLVSCCVNSQWDWDDDPRGITTHGHSNSSNCSSPNRDDPPPPSRDDRPSNYDDPPPDDPDPPPPPPDDDD

Nearest PDB structures (foldseek):
  6lbs-assembly3_C  TM=6.893E-01  e=8.690E-01  Kluyveromyces lactis
  1r22-assembly1_B  TM=4.850E-01  e=7.856E-01  Synechococcus elongatus PCC 7942 = FACHB-805
  7p6f-assembly2_CCC-2  TM=6.032E-01  e=1.592E+00  Streptomyces griseus
  9axt-assembly1_AN  TM=6.754E-01  e=4.829E+00  Schizosaccharomyces pombe

Secondary structure (DSSP, 8-state):
-PPP-------PPP-PPPPP-TT-SPPHHHHHHTS-HHHHHHHHHH-HHHHSSPPSSHHHHHHHHT-HHHHHHHHHH--HHHHHHHHHHHHTTTTTS-EEHHHHHHHHT--TT-HHHHHHHHHHHHTTSEES-SSEEEE-HHHHHHHHHS--BPPPTTS--THHHHHHHHT--HHHHHHHHHHHTTSSSSEEE-TT--HHHHHHHHHHHHTTSEEEEEETTEEEEEEBHHHHHHHHH-PPPTT-TTTSPPTTTS--TT---------------

Radius of gyration: 26.17 Å; Cα contacts (8 Å, |Δi|>4): 338; chains: 1; bounding box: 108×42×85 Å